Protein 8ZA5 (pdb70)

Organism: Clostridioides difficile (strain R20291) (NCBI:txid645463)

Structure (mmCIF, N/CA/C/O backbone):
data_8ZA5
#
_entry.id   8ZA5
#
_cell.length_a   97.875
_cell.length_b   97.875
_cell.length_c   56.855
_cell.angle_alpha   90.00
_cell.angle_beta   90.00
_cell.angle_gamma   120.00
#
_symmetry.space_group_name_H-M   'P 32 2 1'
#
loop_
_entity.id
_entity.type
_entity.pdbx_description
1 polymer 'MarR-family transcriptional regulator'
2 water water
#
loop_
_atom_site.group_PDB
_atom_site.id
_atom_site.type_symbol
_atom_site.label_atom_id
_atom_site.label_alt_id
_atom_site.label_comp_id
_atom_site.label_asym_id
_atom_site.label_entity_id
_atom_site.label_seq_id
_atom_site.pdbx_PDB_ins_code
_atom_site.Cartn_x
_atom_site.Cartn_y
_atom_site.Cartn_z
_atom_site.occupancy
_atom_site.B_iso_or_equiv
_atom_site.auth_seq_id
_atom_site.auth_comp_id
_atom_site.auth_asym_id
_atom_site.auth_atom_id
_atom_site.pdbx_PDB_model_num
ATOM 1 N N . ASP A 1 29 ? -5.143 35.704 41.418 1.00 76.68 9 ASP A N 1
ATOM 2 C CA . ASP A 1 29 ? -3.712 35.408 41.853 1.00 81.13 9 ASP A CA 1
ATOM 3 C C . ASP A 1 29 ? -2.838 35.224 40.599 1.00 74.19 9 ASP A C 1
ATOM 4 O O . ASP A 1 29 ? -2.497 36.220 39.964 1.00 73.77 9 ASP A O 1
ATOM 9 N N . CYS A 1 30 ? -2.534 33.966 40.226 1.00 68.22 10 CYS A N 1
ATOM 10 C CA . CYS A 1 30 ? -1.985 33.592 38.910 1.00 59.54 10 CYS A CA 1
ATOM 11 C C . CYS A 1 30 ? -2.997 33.679 37.739 1.00 55.05 10 CYS A C 1
ATOM 12 O O . CYS A 1 30 ? -2.609 33.532 36.571 1.00 53.31 10 CYS A O 1
ATOM 15 N N . PHE A 1 31 ? -4.272 33.873 38.054 1.00 46.96 11 PHE A N 1
ATOM 16 C CA . PHE A 1 31 ? -5.257 34.197 37.069 1.00 47.84 11 PHE A CA 1
ATOM 17 C C . PHE A 1 31 ? -5.003 35.588 36.517 1.00 53.95 11 PHE A C 1
ATOM 18 O O . PHE A 1 31 ? -5.122 35.793 35.323 1.00 47.63 11 PHE A O 1
ATOM 26 N N . ARG A 1 32 ? -4.670 36.544 37.382 1.00 54.12 12 ARG A N 1
ATOM 27 C CA . ARG A 1 32 ? -4.391 37.916 36.943 1.00 55.15 12 ARG A CA 1
ATOM 28 C C . ARG A 1 32 ? -3.230 37.961 35.945 1.00 46.55 12 ARG A C 1
ATOM 29 O O . ARG A 1 32 ? -3.238 38.766 35.016 1.00 51.60 12 ARG A O 1
ATOM 37 N N . ILE A 1 33 ? -2.242 37.089 36.161 1.00 47.39 13 ILE A N 1
ATOM 38 C CA . ILE A 1 33 ? -1.051 36.984 35.332 1.00 47.99 13 ILE A CA 1
ATOM 39 C C . ILE A 1 33 ? -1.421 36.494 33.927 1.00 45.01 13 ILE A C 1
ATOM 40 O O . ILE A 1 33 ? -1.068 37.113 32.954 1.00 38.27 13 ILE A O 1
ATOM 45 N N . ALA A 1 34 ? -2.143 35.389 33.852 1.00 42.42 14 ALA A N 1
ATOM 46 C CA . ALA A 1 34 ? -2.715 34.943 32.575 1.00 42.77 14 ALA A CA 1
ATOM 47 C C . ALA A 1 34 ? -3.446 36.058 31.854 1.00 35.84 14 ALA A C 1
ATOM 48 O O . ALA A 1 34 ? -3.199 36.249 30.685 1.00 38.44 14 ALA A O 1
ATOM 50 N N . MET A 1 35 ? -4.280 36.849 32.527 1.00 33.86 15 MET A N 1
ATOM 51 C CA . MET A 1 35 ? -4.999 37.886 31.865 1.00 34.68 15 MET A CA 1
ATOM 52 C C . MET A 1 35 ? -4.122 39.028 31.331 1.00 36.06 15 MET A C 1
ATOM 53 O O . MET A 1 35 ? -4.432 39.633 30.288 1.00 34.43 15 MET A O 1
ATOM 58 N N . LEU A 1 36 ? -3.054 39.344 32.060 1.00 41.30 16 LEU A N 1
ATOM 59 C CA . LEU A 1 36 ? -2.166 40.444 31.701 1.00 35.96 16 LEU A CA 1
ATOM 60 C C . LEU A 1 36 ? -1.308 40.044 30.533 1.00 34.71 16 LEU A C 1
ATOM 61 O O . LEU A 1 36 ? -1.134 40.862 29.627 1.00 33.42 16 LEU A O 1
ATOM 66 N N . LEU A 1 37 ? -0.750 38.819 30.585 1.00 35.88 17 LEU A N 1
ATOM 67 C CA . LEU A 1 37 ? -0.088 38.211 29.426 1.00 39.06 17 LEU A CA 1
ATOM 68 C C . LEU A 1 37 ? -0.959 38.282 28.157 1.00 43.97 17 LEU A C 1
ATOM 69 O O . LEU A 1 37 ? -0.509 38.724 27.079 1.00 44.77 17 LEU A O 1
ATOM 74 N N . LYS A 1 38 ? -2.231 37.922 28.300 1.00 41.93 18 LYS A N 1
ATOM 75 C CA . LYS A 1 38 ? -3.152 37.955 27.166 1.00 37.74 18 LYS A CA 1
ATOM 76 C C . LYS A 1 38 ? -3.290 39.385 26.680 1.00 37.01 18 LYS A C 1
ATOM 77 O O . LYS A 1 38 ? -3.208 39.695 25.488 1.00 37.66 18 LYS A O 1
ATOM 83 N N . G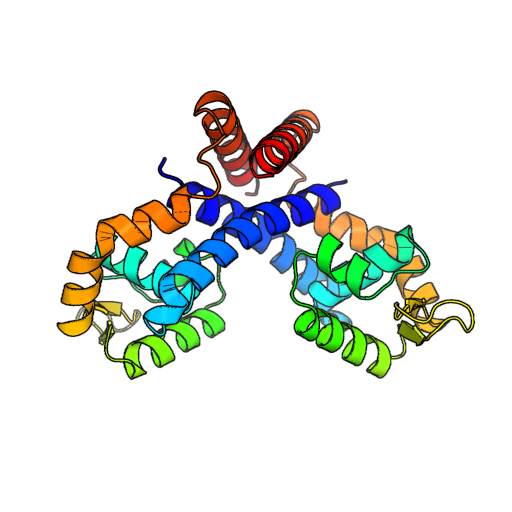LU A 1 39 ? -3.503 40.288 27.606 1.00 41.21 19 GLU A N 1
ATOM 84 C CA . GLU A 1 39 ? -3.745 41.664 27.222 1.00 43.75 19 GLU A CA 1
ATOM 85 C C . GLU A 1 39 ? -2.541 42.242 26.457 1.00 43.59 19 GLU A C 1
ATOM 86 O O . GLU A 1 39 ? -2.686 42.920 25.423 1.00 39.48 19 GLU A O 1
ATOM 92 N N . LEU A 1 40 ? -1.364 42.040 27.015 1.00 40.18 20 LEU A N 1
ATOM 93 C CA . LEU A 1 40 ? -0.173 42.647 26.387 1.00 41.83 20 LEU A CA 1
ATOM 94 C C . LEU A 1 40 ? 0.037 42.009 25.009 1.00 36.98 20 LEU A C 1
ATOM 95 O O . LEU A 1 40 ? 0.301 42.715 24.003 1.00 34.07 20 LEU A O 1
ATOM 100 N N . TYR A 1 41 ? -0.073 40.678 24.951 1.00 38.89 21 TYR A N 1
ATOM 101 C CA . TYR A 1 41 ? 0.066 39.950 23.651 1.00 41.94 21 TYR A CA 1
ATOM 102 C C . TYR A 1 41 ? -0.906 40.446 22.590 1.00 44.10 21 TYR A C 1
ATOM 103 O O . TYR A 1 41 ? -0.497 40.703 21.444 1.00 42.29 21 TYR A O 1
ATOM 112 N N . SER A 1 42 ? -2.176 40.604 22.970 1.00 41.47 22 SER A N 1
ATOM 113 C CA . SER A 1 42 ? -3.241 40.973 22.011 1.00 42.17 22 SER A CA 1
ATOM 114 C C . SER A 1 42 ? -3.061 42.354 21.463 1.00 44.24 22 SER A C 1
ATOM 115 O O . SER A 1 42 ? -3.328 42.623 20.301 1.00 45.18 22 SER A O 1
ATOM 118 N N . LYS A 1 43 ? -2.622 43.251 22.321 1.00 41.93 23 LYS A N 1
ATOM 119 C CA . LYS A 1 43 ? -2.317 44.613 21.900 1.00 48.98 23 LYS A CA 1
ATOM 120 C C . LYS A 1 43 ? -1.246 44.563 20.808 1.00 44.97 23 LYS A C 1
ATOM 121 O O . LYS A 1 43 ? -1.389 45.239 19.813 1.00 43.82 23 LYS A O 1
ATOM 127 N N . THR A 1 44 ? -0.237 43.687 20.955 1.00 43.19 24 THR A N 1
ATOM 128 C CA . THR A 1 44 ? 0.780 43.493 19.922 1.00 42.34 24 THR A CA 1
ATOM 129 C C . THR A 1 44 ? 0.239 42.982 18.604 1.00 40.51 24 THR A C 1
ATOM 130 O O . THR A 1 44 ? 0.455 43.569 17.549 1.00 40.39 24 THR A O 1
ATOM 134 N N . MET A 1 45 ? -0.502 41.883 18.690 1.00 42.22 25 MET A N 1
ATOM 135 C CA . MET A 1 45 ? -1.080 41.253 17.543 1.00 42.59 25 MET A CA 1
ATOM 136 C C . MET A 1 45 ? -2.116 42.104 16.831 1.00 43.43 25 MET A C 1
ATOM 137 O O . MET A 1 45 ? -2.231 42.024 15.590 1.00 42.41 25 MET A O 1
ATOM 142 N N . TYR A 1 46 ? -2.848 42.919 17.587 1.00 44.36 26 TYR A N 1
ATOM 143 C CA . TYR A 1 46 ? -3.787 43.911 16.987 1.00 48.24 26 TYR A CA 1
ATOM 144 C C . TYR A 1 46 ? -3.079 44.978 16.070 1.00 48.32 26 TYR A C 1
ATOM 145 O O . TYR A 1 46 ? -3.526 45.308 14.987 1.00 44.11 26 TYR A O 1
ATOM 154 N N . THR A 1 47 ? -1.967 45.530 16.495 1.00 49.10 27 THR A N 1
ATOM 155 C CA . THR A 1 47 ? -1.296 46.489 15.626 1.00 50.36 27 THR A CA 1
ATOM 156 C C . THR A 1 47 ? -0.706 45.859 14.354 1.00 52.09 27 THR A C 1
ATOM 157 O O . THR A 1 47 ? -0.697 46.481 13.269 1.00 50.84 27 THR A O 1
ATOM 161 N N . VAL A 1 48 ? -0.215 44.630 14.508 1.00 46.25 28 VAL A N 1
ATOM 162 C CA . VAL A 1 48 ? 0.175 43.817 13.380 1.00 44.54 28 VAL A CA 1
ATOM 163 C C . VAL A 1 48 ? -1.011 43.538 12.449 1.00 43.92 28 VAL A C 1
ATOM 164 O O . VAL A 1 48 ? -0.839 43.693 11.255 1.00 46.76 28 VAL A O 1
ATOM 168 N N . GLU A 1 49 ? -2.171 43.069 12.932 1.00 46.01 29 GLU A N 1
ATOM 169 C CA . GLU A 1 49 ? -3.327 42.854 12.030 1.00 49.07 29 GLU A CA 1
ATOM 170 C C . GLU A 1 49 ? -3.640 44.141 11.246 1.00 61.14 29 GLU A C 1
ATOM 171 O O . GLU A 1 49 ? -3.952 44.110 10.056 1.00 58.34 29 GLU A O 1
ATOM 177 N N . GLU A 1 50 ? -3.594 45.267 11.956 1.00 62.81 30 GLU A N 1
ATOM 178 C CA . GLU A 1 50 ? -3.918 46.562 11.410 1.00 65.31 30 GLU A CA 1
ATOM 179 C C . GLU A 1 50 ? -2.952 46.947 10.325 1.00 61.45 30 GLU A C 1
ATOM 180 O O . GLU A 1 50 ? -3.380 47.258 9.236 1.00 56.99 30 GLU A O 1
ATOM 186 N N . ASN A 1 51 ? -1.658 46.895 10.620 1.00 57.88 31 ASN A N 1
ATOM 187 C CA . ASN A 1 51 ? -0.649 47.190 9.605 1.00 61.77 31 ASN A CA 1
ATOM 188 C C . ASN A 1 51 ? -0.632 46.346 8.347 1.00 60.61 31 ASN A C 1
ATOM 189 O O . ASN A 1 51 ? -0.074 46.800 7.365 1.00 64.62 31 ASN A O 1
ATOM 194 N N . PHE A 1 52 ? -1.194 45.141 8.360 1.00 54.29 32 PHE A N 1
ATOM 195 C CA . PHE A 1 52 ? -1.125 44.269 7.182 1.00 50.89 32 PHE A CA 1
ATOM 196 C C . PHE A 1 52 ? -2.416 43.875 6.578 1.00 47.46 32 PHE A C 1
ATOM 197 O O . PHE A 1 52 ? -2.424 43.113 5.616 1.00 47.80 32 PHE A O 1
ATOM 205 N N . LYS A 1 53 ? -3.509 44.387 7.124 1.00 62.86 33 LYS A N 1
ATOM 206 C CA . LYS A 1 53 ? -4.872 44.209 6.580 1.00 69.37 33 LYS A CA 1
ATOM 207 C C . LYS A 1 53 ? -4.883 44.582 5.112 1.00 59.55 33 LYS A C 1
ATOM 208 O O . LYS A 1 53 ? -5.424 43.845 4.279 1.00 64.23 33 LYS A O 1
ATOM 214 N N . GLU A 1 54 ? -4.250 45.714 4.826 1.00 59.51 34 GLU A N 1
ATOM 215 C CA . GLU A 1 54 ? -3.966 46.186 3.470 1.00 71.40 34 GLU A CA 1
ATOM 216 C C . GLU A 1 54 ? -3.366 45.117 2.573 1.00 65.06 34 GLU A C 1
ATOM 217 O O . GLU A 1 54 ? -3.737 45.009 1.410 1.00 61.03 34 GLU A O 1
ATOM 223 N N . ASN A 1 55 ? -2.413 44.362 3.107 1.00 58.87 35 ASN A N 1
ATOM 224 C CA . ASN A 1 55 ? -1.746 43.290 2.340 1.00 53.96 35 ASN A CA 1
ATOM 225 C C . ASN A 1 55 ? -2.509 41.967 2.289 1.00 55.16 35 ASN A C 1
ATOM 226 O O . ASN A 1 55 ? -2.011 41.025 1.708 1.00 58.87 35 ASN A O 1
ATOM 231 N N . GLY A 1 56 ? -3.681 41.871 2.920 1.00 48.58 36 GLY A N 1
ATOM 232 C CA . GLY A 1 56 ? -4.404 40.624 2.963 1.00 45.97 36 GLY A CA 1
ATOM 233 C C . GLY A 1 56 ? -3.723 39.495 3.737 1.00 50.57 36 GLY A C 1
ATOM 234 O O . GLY A 1 56 ? -3.794 38.330 3.299 1.00 51.82 36 GLY A O 1
ATOM 235 N N . LEU A 1 57 ? -3.091 39.827 4.874 1.00 44.30 37 LEU A N 1
ATOM 236 C CA . LEU A 1 57 ? -2.428 38.849 5.706 1.00 43.74 37 LEU A CA 1
ATOM 237 C C . LEU A 1 57 ? -2.793 38.993 7.182 1.00 42.20 37 LEU A C 1
ATOM 238 O O . LEU A 1 57 ? -2.790 40.097 7.722 1.00 41.44 37 LEU A O 1
ATOM 243 N N . THR A 1 58 ? -3.036 37.867 7.841 1.00 38.61 38 THR A N 1
ATOM 244 C CA . THR A 1 58 ? -3.409 37.858 9.279 1.00 36.17 38 THR A CA 1
ATOM 245 C C . THR A 1 58 ? -2.193 38.008 10.139 1.00 35.68 38 THR A C 1
ATOM 246 O O . THR A 1 58 ? -1.060 37.859 9.649 1.00 39.09 38 THR A O 1
ATOM 250 N N . HIS A 1 59 ? -2.364 38.284 11.43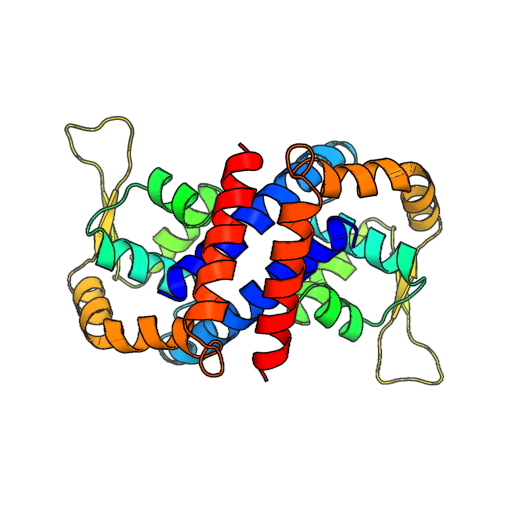0 1.00 34.21 39 HIS A N 1
ATOM 251 C CA . HIS A 1 59 ? -1.157 38.424 12.259 1.00 38.22 39 HIS A CA 1
ATOM 252 C C . HIS A 1 59 ? -0.438 37.077 12.408 1.00 36.06 39 HIS A C 1
ATOM 253 O O . HIS A 1 59 ? 0.762 37.047 12.556 1.00 34.11 39 HIS A O 1
ATOM 260 N N . GLN A 1 60 ? -1.183 35.973 12.353 1.00 34.02 40 GLN A N 1
ATOM 261 C CA . GLN A 1 60 ? -0.584 34.658 12.464 1.00 35.74 40 GLN A CA 1
ATOM 262 C C . GLN A 1 60 ? 0.310 34.334 11.255 1.00 31.46 40 GLN A C 1
ATOM 263 O O . GLN A 1 60 ? 1.333 33.636 11.329 1.00 32.77 40 GLN A O 1
ATOM 269 N N . GLN A 1 61 ? -0.151 34.795 10.132 1.00 30.55 41 GLN A N 1
ATOM 270 C CA . GLN A 1 61 ? 0.545 34.626 8.879 1.00 36.05 41 GLN A CA 1
ATOM 271 C C . GLN A 1 61 ? 1.809 35.485 8.848 1.00 36.71 41 GLN A C 1
ATOM 272 O O . GLN A 1 61 ? 2.867 35.002 8.396 1.00 30.84 41 GLN A O 1
ATOM 278 N N . ILE A 1 62 ? 1.708 36.720 9.334 1.00 34.88 42 ILE A N 1
ATOM 279 C CA . ILE A 1 62 ? 2.903 37.558 9.541 1.00 34.83 42 ILE A CA 1
ATOM 280 C C . ILE A 1 62 ? 3.907 36.910 10.476 1.00 39.11 42 ILE A C 1
ATOM 281 O O . ILE A 1 62 ? 5.165 36.949 10.219 1.00 43.67 42 ILE A O 1
ATOM 286 N N . ILE A 1 63 ? 3.409 36.272 11.526 1.00 37.73 43 ILE A N 1
ATOM 287 C CA . ILE A 1 63 ? 4.305 35.528 12.400 1.00 38.94 43 ILE A CA 1
ATOM 288 C C . ILE A 1 63 ? 5.117 34.407 11.669 1.00 35.46 43 ILE A C 1
ATOM 289 O O . ILE A 1 63 ? 6.347 34.264 11.881 1.00 34.58 43 ILE A O 1
ATOM 294 N N . VAL A 1 64 ? 4.418 33.579 10.913 1.00 28.91 44 VAL A N 1
ATOM 295 C CA . VAL A 1 64 ? 5.023 32.513 10.164 1.00 32.89 44 VAL A CA 1
ATOM 296 C C . VAL A 1 64 ? 6.036 33.077 9.185 1.00 30.78 44 VAL A C 1
ATOM 297 O O . VAL A 1 64 ? 7.103 32.545 9.069 1.00 34.66 44 VAL A O 1
ATOM 301 N N . ILE A 1 65 ? 5.653 34.100 8.422 1.00 30.94 45 ILE A N 1
ATOM 302 C CA . ILE A 1 65 ? 6.555 34.739 7.435 1.00 35.36 45 ILE A CA 1
ATOM 303 C C . ILE A 1 65 ? 7.880 35.218 8.092 1.00 37.39 45 ILE A C 1
ATOM 304 O O . ILE A 1 65 ? 8.975 34.923 7.614 1.00 38.52 45 ILE A O 1
ATOM 309 N N . LYS A 1 66 ? 7.761 35.806 9.256 1.00 40.75 46 LYS A N 1
ATOM 310 C CA . LYS A 1 66 ? 8.895 36.248 10.067 1.00 45.36 46 LYS A CA 1
ATOM 311 C C . LYS A 1 66 ? 9.753 35.082 10.468 1.00 43.04 46 LYS A C 1
ATOM 312 O O . LYS A 1 66 ? 10.962 35.107 10.319 1.00 43.11 46 LYS A O 1
ATOM 318 N N . LEU A 1 67 ? 9.119 34.047 10.983 1.00 40.52 47 LEU A N 1
ATOM 319 C CA . LEU A 1 67 ? 9.836 32.863 11.381 1.00 34.76 47 LEU A CA 1
ATOM 320 C C . LEU A 1 67 ? 10.488 32.107 10.184 1.00 41.35 47 LEU A C 1
ATOM 321 O O . LEU A 1 67 ? 11.624 31.611 10.284 1.00 36.78 47 LEU A O 1
ATOM 326 N N . VAL A 1 68 ? 9.777 31.985 9.072 1.00 38.21 48 VAL A N 1
ATOM 327 C CA . VAL A 1 68 ? 10.386 31.394 7.864 1.00 39.23 48 VAL A CA 1
ATOM 328 C C . VAL A 1 68 ? 11.519 32.289 7.348 1.00 41.68 48 VAL A C 1
ATOM 329 O O . VAL A 1 68 ? 12.531 31.784 6.963 1.00 35.83 48 VAL A O 1
ATOM 333 N N . ALA A 1 69 ? 11.333 33.606 7.307 1.00 44.59 49 ALA A N 1
ATOM 334 C CA . ALA A 1 69 ? 12.396 34.500 6.885 1.00 41.02 49 ALA A CA 1
ATOM 335 C C . ALA A 1 69 ? 13.660 34.332 7.729 1.00 44.08 49 ALA A C 1
ATOM 336 O O . ALA A 1 69 ? 14.728 34.263 7.192 1.00 50.42 49 ALA A O 1
ATOM 338 N N . HIS A 1 70 ? 13.517 34.272 9.043 1.00 45.21 50 HIS A N 1
ATOM 339 C CA . HIS A 1 70 ? 14.619 34.145 9.948 1.00 42.68 50 HIS A CA 1
ATOM 340 C C . HIS A 1 70 ? 15.281 32.795 9.862 1.00 50.01 50 HIS A C 1
ATOM 341 O O . HIS A 1 70 ? 16.491 32.699 10.105 1.00 45.03 50 HIS A O 1
ATOM 348 N N . ASN A 1 71 ? 14.518 31.734 9.578 1.00 40.03 51 ASN A N 1
ATOM 349 C CA . ASN A 1 71 ? 15.107 30.375 9.609 1.00 42.71 51 ASN A CA 1
ATOM 350 C C . ASN A 1 71 ? 15.329 29.700 8.288 1.00 39.13 51 ASN A C 1
ATOM 351 O O . ASN A 1 71 ? 15.877 28.613 8.271 1.00 41.24 51 ASN A O 1
ATOM 356 N N . GLN A 1 72 ? 14.829 30.282 7.205 1.00 37.65 52 GLN A N 1
ATOM 357 C CA . GLN A 1 72 ? 14.832 29.675 5.881 1.00 39.75 52 GLN A CA 1
ATOM 358 C C . GLN A 1 72 ? 13.783 28.602 5.632 1.00 34.63 52 GLN A C 1
ATOM 359 O O . GLN A 1 72 ? 13.021 28.661 4.605 1.00 32.68 52 GLN A O 1
ATOM 365 N N . GLU A 1 73 ? 13.840 27.583 6.472 1.00 33.74 53 GLU A N 1
ATOM 366 C CA . GLU A 1 73 ? 12.844 26.510 6.505 1.00 39.53 53 GLU A CA 1
ATOM 367 C C . GLU A 1 73 ? 12.643 26.047 7.950 1.00 36.71 53 GLU A C 1
ATOM 368 O O . GLU A 1 73 ? 13.534 26.224 8.797 1.00 44.33 53 GLU A O 1
ATOM 374 N N . LEU A 1 74 ? 11.484 25.436 8.206 1.00 42.31 54 LEU A N 1
ATOM 375 C CA . LEU A 1 74 ? 11.114 24.941 9.549 1.00 40.17 54 LEU A CA 1
ATOM 376 C C . LEU A 1 74 ? 10.220 23.781 9.400 1.00 38.05 54 LEU A C 1
ATOM 377 O O . LEU A 1 74 ? 9.449 23.739 8.458 1.00 38.54 54 LEU A O 1
ATOM 382 N N . THR A 1 75 ? 10.264 22.867 10.355 1.00 35.08 55 THR A N 1
ATOM 383 C CA . THR A 1 75 ? 9.240 21.791 10.371 1.00 40.89 55 THR A CA 1
ATOM 384 C C . THR A 1 75 ? 7.958 22.353 10.990 1.00 39.27 55 THR A C 1
ATOM 385 O O . THR A 1 75 ? 7.961 23.412 11.636 1.00 40.65 55 THR A O 1
ATOM 389 N N . ILE A 1 76 ? 6.872 21.642 10.773 1.00 43.12 56 ILE A N 1
ATOM 390 C CA . ILE A 1 76 ? 5.583 22.000 11.350 1.00 43.21 56 ILE A CA 1
ATOM 391 C C . ILE A 1 76 ? 5.764 21.945 12.878 1.00 41.62 56 ILE A C 1
ATOM 392 O O . ILE A 1 76 ? 5.313 22.826 13.598 1.00 43.64 56 ILE A O 1
ATOM 397 N N . SER A 1 77 ? 6.495 20.938 13.330 1.00 42.93 57 SER A N 1
ATOM 398 C CA . SER A 1 77 ? 6.785 20.715 14.712 1.00 47.75 57 SER A CA 1
ATOM 399 C C . SER A 1 77 ? 7.515 21.853 15.371 1.00 46.25 57 SER A C 1
ATOM 400 O O . SER A 1 77 ? 7.160 22.250 16.464 1.00 48.36 57 SER A O 1
ATOM 403 N N . GLN A 1 78 ? 8.491 22.422 14.677 1.00 44.23 58 GLN A N 1
ATOM 404 C CA . GLN A 1 78 ? 9.176 23.657 15.107 1.00 42.91 58 GLN A CA 1
ATOM 405 C C . GLN A 1 78 ? 8.321 24.915 15.113 1.00 40.19 58 GLN A C 1
ATOM 406 O O . GLN A 1 78 ? 8.525 25.781 15.943 1.00 38.36 58 GLN A O 1
ATOM 412 N N . LEU A 1 79 ? 7.475 25.076 14.097 1.00 40.05 59 LEU A N 1
ATOM 413 C CA . LEU A 1 79 ? 6.503 26.143 14.083 1.00 41.56 59 LEU A CA 1
ATOM 414 C C . LEU A 1 79 ? 5.589 26.063 15.286 1.00 39.89 59 LEU A C 1
ATOM 415 O O . LEU A 1 79 ? 5.307 27.083 15.872 1.00 42.76 59 LEU A O 1
ATOM 420 N N . CYS A 1 80 ? 5.122 24.842 15.632 1.00 42.31 60 CYS A N 1
ATOM 421 C CA . CYS A 1 80 ? 4.329 24.625 16.849 1.00 43.63 60 CYS A CA 1
ATOM 422 C C . CYS A 1 80 ? 5.031 25.158 18.079 1.00 48.96 60 CYS A C 1
ATOM 423 O O . CYS A 1 80 ? 4.401 25.873 18.881 1.00 48.87 60 CYS A O 1
ATOM 426 N N . ASP A 1 81 ? 6.334 24.869 18.212 1.00 47.84 61 ASP A N 1
ATOM 427 C CA . ASP A 1 81 ? 7.076 25.338 19.400 1.00 48.59 61 ASP A CA 1
ATOM 428 C C . ASP A 1 81 ? 7.400 26.786 19.339 1.00 41.95 61 ASP A C 1
ATOM 429 O O . ASP A 1 81 ? 7.380 27.434 20.356 1.00 47.10 61 ASP A O 1
ATOM 434 N N . GLU A 1 82 ? 7.704 27.331 18.173 1.00 42.53 62 GLU A N 1
ATOM 435 C CA . GLU A 1 82 ? 7.933 28.783 18.097 1.00 43.65 62 GLU A CA 1
ATOM 436 C C . GLU A 1 82 ? 6.650 29.605 18.399 1.00 41.27 62 GLU A C 1
ATOM 437 O O . GLU A 1 82 ? 6.715 30.727 18.956 1.00 40.16 62 GLU A O 1
ATOM 443 N N . MET A 1 83 ? 5.501 29.101 17.962 1.00 40.09 63 MET A N 1
ATOM 444 C CA . MET A 1 83 ? 4.247 29.901 18.029 1.00 42.47 63 MET A CA 1
ATOM 445 C C . MET A 1 83 ? 3.395 29.510 19.246 1.00 40.10 63 MET A C 1
ATOM 446 O O . MET A 1 83 ? 2.371 30.158 19.534 1.00 47.70 63 MET A O 1
ATOM 451 N N . SER A 1 84 ? 3.791 28.429 19.905 1.00 40.27 64 SER A N 1
ATOM 452 C CA . SER A 1 84 ? 3.054 27.839 21.015 1.00 45.69 64 SER A CA 1
ATOM 453 C C . SER A 1 84 ? 1.639 27.544 20.629 1.00 42.81 64 SER A C 1
ATOM 454 O O . SER A 1 84 ? 0.707 27.992 21.300 1.00 48.89 64 SER A O 1
ATOM 457 N N . LEU A 1 85 ? 1.480 26.843 19.521 1.00 41.24 65 LEU A N 1
ATOM 458 C CA . LEU A 1 85 ? 0.189 26.369 19.060 1.00 43.81 65 LEU A CA 1
ATOM 459 C C . LEU A 1 85 ? 0.205 24.870 18.919 1.00 45.56 65 LEU A C 1
ATOM 460 O O . LEU A 1 85 ? 1.281 24.268 18.753 1.00 51.18 65 LEU A O 1
ATOM 465 N N . ALA A 1 86 ? -0.997 24.288 18.942 1.00 46.22 66 ALA A N 1
ATOM 466 C CA . ALA A 1 86 ? -1.223 22.878 18.684 1.00 51.85 66 ALA A CA 1
ATOM 467 C C . ALA A 1 86 ? -0.989 22.575 17.208 1.00 47.94 66 ALA A C 1
ATOM 468 O O . ALA A 1 86 ? -1.187 23.433 16.362 1.00 50.15 66 ALA A O 1
ATOM 470 N N . LYS A 1 87 ? -0.613 21.342 16.904 1.00 50.64 67 LYS A N 1
ATOM 471 C CA . LYS A 1 87 ? -0.319 20.947 15.530 1.00 53.92 67 LYS A CA 1
ATOM 472 C C . LYS A 1 87 ? -1.497 21.189 14.626 1.00 51.87 67 LYS A C 1
ATOM 473 O O . LYS A 1 87 ? -1.299 21.585 13.503 1.00 50.21 67 LYS A O 1
ATOM 479 N N . GLY A 1 88 ? -2.715 20.941 15.115 1.00 48.26 68 GLY A N 1
ATOM 480 C CA . GLY A 1 88 ? -3.931 21.178 14.335 1.00 46.41 68 GLY A CA 1
ATOM 481 C C . GLY A 1 88 ? -4.087 22.620 13.894 1.00 43.30 68 GLY A C 1
ATOM 482 O O . GLY A 1 88 ? -4.404 22.912 12.741 1.00 44.13 68 GLY A O 1
ATOM 483 N N . THR A 1 89 ? -3.844 23.540 14.805 1.00 42.17 69 THR A N 1
ATOM 484 C CA . THR A 1 89 ? -3.940 24.947 14.452 1.00 42.52 69 THR A CA 1
ATOM 485 C C . THR A 1 89 ? -2.878 25.292 13.403 1.00 44.26 69 THR A C 1
ATOM 486 O O . THR A 1 89 ? -3.153 25.998 12.434 1.00 37.63 69 THR A O 1
ATOM 490 N N . VAL A 1 90 ? -1.658 24.760 13.593 1.00 46.55 70 VAL A N 1
ATOM 491 C CA . VAL A 1 90 ? -0.549 25.147 12.735 1.00 43.22 70 VAL A CA 1
ATOM 492 C C . VAL A 1 90 ? -0.778 24.648 11.346 1.00 38.90 70 VAL A C 1
ATOM 493 O O . VAL A 1 90 ? -0.567 25.402 10.377 1.00 35.22 70 VAL A O 1
ATOM 497 N N . SER A 1 91 ? -1.288 23.419 11.235 1.00 40.85 71 SER A N 1
ATOM 498 C CA . SER A 1 91 ? -1.548 22.835 9.945 1.00 39.52 71 SER A CA 1
ATOM 499 C C . SER A 1 91 ? -2.556 23.640 9.181 1.00 40.52 71 SER A C 1
ATOM 500 O O . SER A 1 91 ? -2.378 23.849 7.998 1.00 40.12 71 SER A O 1
ATOM 503 N N . GLY A 1 92 ? -3.561 24.185 9.851 1.00 40.08 72 GLY A N 1
ATOM 504 C CA . GLY A 1 92 ? -4.483 25.083 9.168 1.00 38.62 72 GLY A CA 1
ATOM 505 C C . GLY A 1 92 ? -3.876 26.409 8.723 1.00 37.01 72 GLY A C 1
ATOM 506 O O . GLY A 1 92 ? -4.138 26.858 7.625 1.00 34.49 72 GLY A O 1
ATOM 507 N N . ILE A 1 93 ? -3.129 27.065 9.616 1.00 36.56 73 ILE A N 1
ATOM 508 C CA . ILE A 1 93 ? -2.407 28.318 9.275 1.00 37.23 73 ILE A CA 1
ATOM 509 C C . ILE A 1 93 ? -1.537 28.103 8.021 1.00 33.97 73 ILE A C 1
ATOM 510 O O . ILE A 1 93 ? -1.530 28.919 7.121 1.00 32.00 73 ILE A O 1
ATOM 515 N N . ILE A 1 94 ? -0.844 26.965 7.954 1.00 37.21 74 ILE A N 1
ATOM 516 C CA . ILE A 1 94 ? 0.076 26.700 6.843 1.00 38.39 74 ILE A CA 1
ATOM 517 C C . ILE A 1 94 ? -0.671 26.457 5.553 1.00 39.46 74 ILE A C 1
ATOM 518 O O . ILE A 1 94 ? -0.259 26.994 4.474 1.00 37.68 74 ILE A O 1
ATOM 523 N N . SER A 1 95 ? -1.759 25.668 5.622 1.00 35.85 75 SER A N 1
ATOM 524 C CA . SER A 1 95 ? -2.555 25.435 4.397 1.00 40.45 75 SER A CA 1
ATOM 525 C C . SER A 1 95 ? -3.131 26.691 3.804 1.00 39.69 75 SER A C 1
ATOM 526 O O . SER A 1 95 ? -3.111 26.865 2.616 1.00 43.20 75 SER A O 1
ATOM 529 N N . ARG A 1 96 ? -3.649 27.572 4.641 1.00 38.73 76 ARG A N 1
ATOM 530 C CA . ARG A 1 96 ? -4.166 28.839 4.137 1.00 41.24 76 ARG A CA 1
ATOM 531 C C . ARG A 1 96 ? -3.014 29.716 3.624 1.00 36.99 76 ARG A C 1
ATOM 532 O O . ARG A 1 96 ? -3.173 30.387 2.640 1.00 42.78 76 ARG A O 1
ATOM 540 N N . LEU A 1 97 ? -1.838 29.700 4.273 1.00 42.58 77 LEU A N 1
ATOM 541 C CA . LEU A 1 97 ? -0.705 30.493 3.758 1.00 41.49 77 LEU A CA 1
ATOM 542 C C . LEU A 1 97 ? -0.187 29.924 2.399 1.00 42.25 77 LEU A C 1
ATOM 543 O O . LEU A 1 97 ? 0.136 30.679 1.514 1.00 38.01 77 LEU A O 1
ATOM 548 N N . GLU A 1 98 ? -0.135 28.597 2.280 1.00 44.88 78 GLU A N 1
ATOM 549 C CA . GLU A 1 98 ? 0.178 27.891 1.019 1.00 47.51 78 GLU A CA 1
ATOM 550 C C . GLU A 1 98 ? -0.833 28.236 -0.030 1.00 53.52 78 GLU A C 1
ATOM 551 O O . GLU A 1 98 ? -0.461 28.530 -1.137 1.00 48.32 78 GLU A O 1
ATOM 557 N N . GLN A 1 99 ? -2.110 28.308 0.318 1.00 51.66 79 GLN A N 1
ATOM 558 C CA . GLN A 1 99 ? -3.133 28.671 -0.692 1.00 54.33 79 GLN A CA 1
ATOM 559 C C . GLN A 1 99 ? -2.980 30.091 -1.298 1.00 56.72 79 GLN A C 1
ATOM 560 O O . GLN A 1 99 ? -3.292 30.324 -2.444 1.00 51.00 79 GLN A O 1
ATOM 566 N N . ILE A 1 100 ? -2.487 31.008 -0.495 1.00 44.96 80 ILE A N 1
ATOM 567 C CA . ILE A 1 100 ? -2.147 32.334 -0.908 1.00 47.09 80 ILE A CA 1
ATOM 568 C C . ILE A 1 100 ? -0.825 32.351 -1.666 1.00 45.82 80 ILE A C 1
ATOM 569 O O . ILE A 1 100 ? -0.501 33.358 -2.294 1.00 43.31 80 ILE A O 1
ATOM 574 N N . GLY A 1 101 ? -0.058 31.258 -1.599 1.00 47.50 81 GLY A N 1
ATOM 575 C CA . GLY A 1 101 ? 1.131 31.062 -2.454 1.00 46.31 81 GLY A CA 1
ATOM 576 C C . GLY A 1 101 ? 2.399 31.664 -1.872 1.00 42.33 81 GLY A C 1
ATOM 577 O O . GLY A 1 101 ? 3.322 31.928 -2.605 1.00 53.42 81 GLY A O 1
ATOM 578 N N . TYR A 1 102 ? 2.468 31.874 -0.554 1.00 40.35 82 TYR A N 1
ATOM 579 C CA . TYR A 1 102 ? 3.645 32.504 0.044 1.00 41.77 82 TYR A CA 1
ATOM 580 C C . TYR A 1 102 ? 4.623 31.484 0.570 1.00 43.95 82 TYR A C 1
ATOM 581 O O . TYR A 1 102 ? 5.822 31.833 0.732 1.00 40.61 82 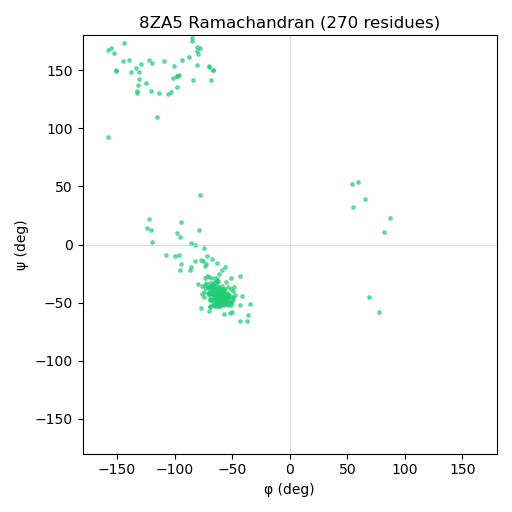TYR A O 1
ATOM 590 N N . ILE A 1 103 ? 4.140 30.282 0.837 1.00 40.36 83 ILE A N 1
ATOM 591 C CA . ILE A 1 103 ? 4.977 29.233 1.368 1.00 43.28 83 ILE A CA 1
ATOM 592 C C . ILE A 1 103 ? 4.663 27.893 0.748 1.00 39.67 83 ILE A C 1
ATOM 593 O O . ILE A 1 103 ? 3.603 27.687 0.224 1.00 37.68 83 ILE A O 1
ATOM 598 N N . GLU A 1 104 ? 5.604 26.981 0.827 1.00 37.30 84 GLU A N 1
ATOM 599 C CA . GLU A 1 104 ? 5.378 25.659 0.310 1.00 42.97 84 GLU A CA 1
ATOM 600 C C . GLU A 1 104 ? 5.751 24.604 1.285 1.00 34.14 84 GLU A C 1
ATOM 601 O O . GLU A 1 104 ? 6.657 24.763 2.068 1.00 30.69 84 GLU A O 1
ATOM 607 N N . LYS A 1 105 ? 5.041 23.504 1.213 1.00 37.39 85 LYS A N 1
ATOM 608 C CA . LYS A 1 105 ? 5.332 22.388 2.082 1.00 43.68 85 LYS A CA 1
ATOM 609 C C . LYS A 1 105 ? 6.104 21.314 1.358 1.00 38.39 85 LYS A C 1
ATOM 610 O O . LYS A 1 105 ? 5.857 21.054 0.198 1.00 41.87 85 LYS A O 1
ATOM 616 N N . PHE A 1 106 ? 7.021 20.684 2.060 1.00 36.58 86 PHE A N 1
ATOM 617 C CA . PHE A 1 106 ? 7.825 19.656 1.463 1.00 45.03 86 PHE A CA 1
ATOM 618 C C . PHE A 1 106 ? 8.366 18.657 2.484 1.00 41.60 86 PHE A C 1
ATOM 619 O O . PHE A 1 106 ? 8.295 18.846 3.701 1.00 44.32 86 PHE A O 1
ATOM 627 N N . LYS A 1 107 ? 8.917 17.583 1.960 1.00 44.07 87 LYS A N 1
ATOM 628 C CA . LYS A 1 107 ? 9.506 16.510 2.761 1.00 45.81 87 LYS A CA 1
ATOM 629 C C . LYS A 1 107 ? 10.873 16.146 2.186 1.00 39.50 87 LYS A C 1
ATOM 630 O O . LYS A 1 107 ? 11.036 15.982 0.983 1.00 36.57 87 LYS A O 1
ATOM 636 N N . LYS A 1 108 ? 11.842 16.056 3.062 1.00 39.19 88 LYS A N 1
ATOM 637 C CA . LYS A 1 108 ? 13.156 15.684 2.643 1.00 41.51 88 LYS A CA 1
ATOM 638 C C . LYS A 1 108 ? 13.219 14.178 2.580 1.00 54.96 88 LYS A C 1
ATOM 639 O O . LYS A 1 108 ? 12.658 13.501 3.423 1.00 55.55 88 LYS A O 1
ATOM 645 N N . SER A 1 109 ? 13.902 13.649 1.582 1.00 55.17 89 SER A N 1
ATOM 646 C CA . SER A 1 109 ? 13.983 12.212 1.396 1.00 59.09 89 SER A CA 1
ATOM 647 C C . SER A 1 109 ? 14.675 11.533 2.540 1.00 57.86 89 SER A C 1
ATOM 648 O O . SER A 1 109 ? 14.369 10.402 2.869 1.00 69.54 89 SER A O 1
ATOM 651 N N . ASN A 1 110 ? 15.595 12.224 3.162 1.00 56.07 90 ASN A N 1
ATOM 652 C CA . ASN A 1 110 ? 16.257 11.680 4.307 1.00 60.47 90 ASN A CA 1
ATOM 653 C C . ASN A 1 110 ? 15.429 11.767 5.600 1.00 78.86 90 ASN A C 1
ATOM 654 O O . ASN A 1 110 ? 15.973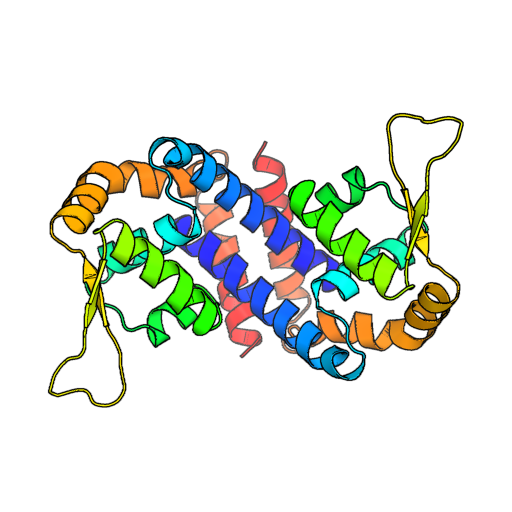 11.548 6.678 1.00 90.47 90 ASN A O 1
ATOM 659 N N . ASP A 1 111 ? 14.136 12.081 5.513 1.00 77.23 91 ASP A N 1
ATOM 660 C CA . ASP A 1 111 ? 13.288 12.237 6.693 1.00 72.11 91 ASP A CA 1
ATOM 661 C C . ASP A 1 111 ? 11.817 12.052 6.350 1.00 81.43 91 ASP A C 1
ATOM 662 O O . ASP A 1 111 ? 11.150 13.010 5.991 1.00 80.72 91 ASP A O 1
ATOM 667 N N . LYS A 1 112 ? 11.292 10.835 6.469 1.00 90.44 92 LYS A N 1
ATOM 668 C CA . LYS A 1 112 ? 9.842 10.635 6.221 1.00 97.77 92 LYS A CA 1
ATOM 669 C C . LYS A 1 112 ? 8.976 11.147 7.385 1.00 88.71 92 LYS A C 1
ATOM 670 O O . LYS A 1 112 ? 7.772 11.350 7.222 1.00 92.15 92 LYS A O 1
ATOM 676 N N . ARG A 1 113 ? 9.606 11.404 8.532 1.00 82.05 93 ARG A N 1
ATOM 677 C CA . ARG A 1 113 ? 8.903 11.834 9.738 1.00 85.20 93 ARG A CA 1
ATOM 678 C C . ARG A 1 113 ? 8.331 13.277 9.615 1.00 82.82 93 ARG A C 1
ATOM 679 O O . ARG A 1 113 ? 7.134 13.494 9.809 1.00 78.64 93 ARG A O 1
ATOM 687 N N . ASN A 1 114 ? 9.172 14.250 9.259 1.00 75.97 94 ASN A N 1
ATOM 688 C CA . ASN A 1 114 ? 8.771 15.668 9.299 1.00 64.81 94 ASN A CA 1
ATOM 689 C C . ASN A 1 114 ? 8.286 16.235 7.998 1.00 57.51 94 ASN A C 1
ATOM 690 O O . ASN A 1 114 ? 8.762 15.849 6.943 1.00 60.93 94 ASN A O 1
ATOM 695 N N . THR A 1 115 ? 7.320 17.146 8.085 1.00 51.88 95 THR A N 1
ATOM 696 C CA . THR A 1 115 ? 7.017 18.054 7.008 1.00 49.99 95 THR A CA 1
ATOM 697 C C . THR A 1 115 ? 7.707 19.400 7.286 1.00 46.63 95 THR A C 1
ATOM 698 O O . THR A 1 115 ? 7.783 19.826 8.438 1.00 42.30 95 THR A O 1
ATOM 702 N N . TYR A 1 116 ? 8.156 20.054 6.194 1.00 40.48 96 TYR A N 1
ATOM 703 C CA . TYR A 1 116 ? 8.895 21.303 6.219 1.00 36.93 96 TYR A CA 1
ATOM 704 C C . TYR A 1 116 ? 8.125 22.375 5.465 1.00 36.81 96 TYR A C 1
ATOM 705 O O . TYR A 1 116 ? 7.405 22.087 4.520 1.00 33.46 96 TYR A O 1
ATOM 714 N N . VAL A 1 117 ? 8.416 23.616 5.820 1.00 33.72 97 VAL A N 1
ATOM 715 C CA . VAL A 1 117 ? 7.885 24.763 5.118 1.00 39.10 97 VAL A CA 1
ATOM 716 C C . VAL A 1 117 ? 9.011 25.660 4.666 1.00 35.11 97 VAL A C 1
ATOM 717 O O . VAL A 1 117 ? 9.861 25.947 5.468 1.00 32.07 97 VAL A O 1
ATOM 721 N N . LYS A 1 118 ? 8.939 26.211 3.461 1.00 33.98 98 LYS A N 1
ATOM 722 C CA . LYS A 1 118 ? 9.816 27.320 3.092 1.00 34.74 98 LYS A CA 1
ATOM 723 C C . LYS A 1 118 ? 9.076 28.276 2.200 1.00 33.68 98 LYS A C 1
ATOM 724 O O . LYS A 1 118 ? 7.993 27.971 1.754 1.00 36.61 98 LYS A O 1
ATOM 730 N N . PHE A 1 119 ? 9.691 29.413 1.889 1.00 33.45 99 PHE A N 1
ATOM 731 C CA . PHE A 1 119 ? 9.101 30.349 0.968 1.00 35.49 99 PHE A CA 1
ATOM 732 C C . PHE A 1 119 ? 8.970 29.904 -0.490 1.00 40.52 99 PHE A C 1
ATOM 733 O O . PHE A 1 119 ? 9.800 29.188 -1.024 1.00 47.87 99 PHE A O 1
ATOM 741 N N . THR A 1 120 ? 7.932 30.432 -1.147 1.00 43.85 100 THR A N 1
ATOM 742 C CA . THR A 1 120 ? 7.892 30.531 -2.564 1.00 44.34 100 THR A CA 1
ATOM 743 C C . THR A 1 120 ? 8.604 31.815 -2.965 1.00 45.27 100 THR A C 1
ATOM 744 O O . THR A 1 120 ? 8.987 32.621 -2.127 1.00 44.32 100 THR A O 1
ATOM 748 N N . THR A 1 121 ? 8.739 32.012 -4.260 1.00 42.77 101 THR A N 1
ATOM 749 C CA . THR A 1 121 ? 9.227 33.263 -4.801 1.00 46.76 101 THR A CA 1
ATOM 750 C C . THR A 1 121 ? 8.403 34.469 -4.399 1.00 41.99 101 THR A C 1
ATOM 751 O O . THR A 1 121 ? 8.970 35.445 -3.969 1.00 50.09 101 THR A O 1
ATOM 755 N N . THR A 1 122 ? 7.081 34.391 -4.470 1.00 46.91 102 THR A N 1
ATOM 756 C CA . THR A 1 122 ? 6.265 35.420 -3.863 1.00 49.23 102 THR A CA 1
ATOM 757 C C . THR A 1 122 ? 6.557 35.651 -2.395 1.00 47.42 102 THR A C 1
ATOM 758 O O . THR A 1 122 ? 6.566 36.799 -1.970 1.00 45.65 102 THR A O 1
ATOM 762 N N . GLY A 1 123 ? 6.770 34.583 -1.610 1.00 40.70 103 GLY A N 1
ATOM 763 C CA . GLY A 1 123 ? 7.028 34.791 -0.189 1.00 39.90 103 GLY A CA 1
ATOM 764 C C . GLY A 1 123 ? 8.329 35.495 0.114 1.00 43.31 103 GLY A C 1
ATOM 765 O O . GLY A 1 123 ? 8.412 36.363 1.027 1.00 43.47 103 GLY A O 1
ATOM 766 N N . PHE A 1 124 ? 9.369 35.078 -0.617 1.00 48.06 104 PHE A N 1
ATOM 767 C CA . PHE A 1 124 ? 10.691 35.708 -0.532 1.00 50.50 104 PHE A CA 1
ATOM 768 C C . PHE A 1 124 ? 10.565 37.193 -0.824 1.00 43.82 104 PHE A C 1
ATOM 769 O O . PHE A 1 124 ? 11.137 37.999 -0.095 1.00 44.47 104 PHE A O 1
ATOM 777 N N . GLU A 1 125 ? 9.859 37.526 -1.903 1.00 45.9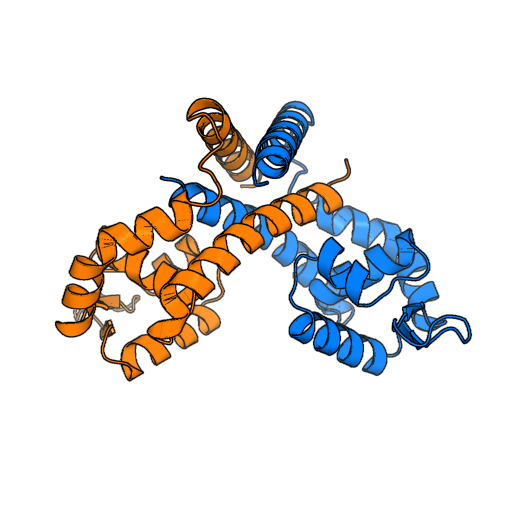9 105 GLU A N 1
ATOM 778 C CA . GLU A 1 125 ? 9.664 38.913 -2.306 1.00 60.20 105 GLU A CA 1
ATOM 779 C C . GLU A 1 125 ? 8.958 39.676 -1.192 1.00 54.66 105 GLU A C 1
ATOM 780 O O . GLU A 1 125 ? 9.378 40.766 -0.830 1.00 52.70 105 GLU A O 1
ATOM 786 N N . PHE A 1 126 ? 7.910 39.080 -0.626 1.00 51.90 106 PHE A N 1
ATOM 787 C CA . PHE A 1 126 ? 7.212 39.723 0.501 1.00 49.89 106 PHE A CA 1
ATOM 788 C C . PHE A 1 126 ? 8.164 39.998 1.655 1.00 43.81 106 PHE A C 1
ATOM 789 O O . PHE A 1 126 ? 8.258 41.112 2.170 1.00 43.42 106 PHE A O 1
ATOM 797 N N . ALA A 1 127 ? 8.911 38.989 2.048 1.00 43.35 107 ALA A N 1
ATOM 798 C CA . ALA A 1 127 ? 9.662 39.099 3.292 1.00 45.76 107 ALA A CA 1
ATOM 799 C C . ALA A 1 127 ? 10.834 40.098 3.204 1.00 52.96 107 ALA A C 1
ATOM 800 O O . ALA A 1 127 ? 11.278 40.686 4.205 1.00 50.63 107 ALA A O 1
ATOM 802 N N . THR A 1 128 ? 11.342 40.242 1.987 1.00 56.03 108 THR A N 1
ATOM 803 C CA . THR A 1 128 ? 12.381 41.196 1.642 1.00 55.39 108 THR A CA 1
ATOM 804 C C . THR A 1 128 ? 11.767 42.574 1.713 1.00 55.45 108 THR A C 1
ATOM 805 O O . THR A 1 128 ? 12.218 43.418 2.481 1.00 66.15 108 THR A O 1
ATOM 809 N N . ASN A 1 129 ? 10.711 42.776 0.940 1.00 51.57 109 ASN A N 1
ATOM 810 C CA . ASN A 1 129 ? 10.110 44.089 0.846 1.00 55.05 109 ASN A CA 1
ATOM 811 C C . ASN A 1 129 ? 9.560 44.638 2.133 1.00 61.27 109 ASN A C 1
ATOM 812 O O . ASN A 1 129 ? 9.513 45.848 2.272 1.00 65.92 109 ASN A O 1
ATOM 817 N N . PHE A 1 130 ? 9.178 43.777 3.081 1.00 54.65 110 PHE A N 1
ATOM 818 C CA . PHE A 1 130 ? 8.438 44.234 4.244 1.00 50.03 110 PHE A CA 1
ATOM 819 C C . PHE A 1 130 ? 9.138 43.892 5.507 1.00 52.05 110 PHE A C 1
ATOM 820 O O . PHE A 1 130 ? 8.531 43.830 6.570 1.00 53.42 110 PHE A O 1
ATOM 828 N N . LYS A 1 131 ? 10.438 43.675 5.410 1.00 51.64 111 LYS A N 1
ATOM 829 C CA . LYS A 1 131 ? 11.216 43.360 6.583 1.00 55.38 111 LYS A CA 1
ATOM 830 C C . LYS A 1 131 ? 11.019 44.418 7.681 1.00 59.10 111 LYS A C 1
ATOM 831 O O . LYS A 1 131 ? 10.820 44.073 8.869 1.00 57.74 111 LYS A O 1
ATOM 837 N N . ILE A 1 132 ? 11.044 45.692 7.289 1.00 62.60 112 ILE A N 1
ATOM 838 C CA . ILE A 1 132 ? 11.141 46.787 8.256 1.00 66.20 112 ILE A CA 1
ATOM 839 C C . ILE A 1 132 ? 9.775 46.940 8.869 1.00 56.87 112 ILE A C 1
ATOM 840 O O . ILE A 1 132 ? 9.621 46.882 10.084 1.00 67.07 112 ILE A O 1
ATOM 845 N N . LYS A 1 133 ? 8.803 47.114 7.995 1.00 52.05 113 LYS A N 1
ATOM 846 C CA . LYS A 1 133 ? 7.433 47.227 8.364 1.00 53.65 113 LYS A CA 1
ATOM 847 C C . LYS A 1 133 ? 6.933 46.119 9.272 1.00 58.66 113 LYS A C 1
ATOM 848 O O . LYS A 1 133 ? 6.100 46.387 10.137 1.00 56.25 113 LYS A O 1
ATOM 854 N N . MET A 1 134 ? 7.394 44.886 9.035 1.00 51.21 114 MET A N 1
ATOM 855 C CA . MET A 1 134 ? 7.087 43.763 9.906 1.00 51.88 114 MET A CA 1
ATOM 856 C C . MET A 1 134 ? 7.764 44.010 11.255 1.00 57.46 114 MET A C 1
ATOM 857 O O . MET A 1 134 ? 7.111 43.874 12.307 1.00 56.01 114 MET A O 1
ATOM 862 N N . GLN A 1 135 ? 9.064 44.320 11.238 1.00 55.71 115 GLN A N 1
ATOM 863 C CA . GLN A 1 135 ? 9.831 44.577 12.459 1.00 60.70 115 GLN A CA 1
ATOM 864 C C . GLN A 1 135 ? 9.178 45.728 13.250 1.00 61.76 115 GLN A C 1
ATOM 865 O O . GLN A 1 135 ? 8.886 45.583 14.437 1.00 64.60 115 GLN A O 1
ATOM 871 N N . GLU A 1 136 ? 8.908 46.829 12.568 1.00 57.11 116 GLU A N 1
ATOM 872 C CA . GLU A 1 136 ? 8.161 47.986 13.120 1.00 63.81 116 GLU A CA 1
ATOM 873 C C . GLU A 1 136 ? 6.765 47.690 13.708 1.00 65.87 116 GLU A C 1
ATOM 874 O O . GLU A 1 136 ? 6.332 48.337 14.668 1.00 57.04 116 GLU A O 1
ATOM 880 N N . SER A 1 137 ? 6.080 46.705 13.135 1.00 55.80 117 SER A N 1
ATOM 881 C CA . SER A 1 137 ? 4.747 46.364 13.513 1.00 52.22 117 SER A CA 1
ATOM 882 C C . SER A 1 137 ? 4.738 45.765 14.871 1.00 51.20 117 SER A C 1
ATOM 883 O O . SER A 1 137 ? 3.840 46.050 15.641 1.00 47.99 117 SER A O 1
ATOM 886 N N . PHE A 1 138 ? 5.707 44.900 15.138 1.00 44.70 118 PHE A N 1
ATOM 887 C CA . PHE A 1 138 ? 5.863 44.282 16.454 1.00 55.75 118 PHE A CA 1
ATOM 888 C C . PHE A 1 138 ? 6.411 45.259 17.481 1.00 58.50 118 PHE A C 1
ATOM 889 O O . PHE A 1 138 ? 6.103 45.127 18.667 1.00 51.50 118 PHE A O 1
ATOM 897 N N . ASP A 1 139 ? 7.191 46.243 17.013 1.00 61.01 119 ASP A N 1
ATOM 898 C CA . ASP A 1 139 ? 7.845 47.226 17.898 1.00 63.05 119 ASP A CA 1
ATOM 899 C C . ASP A 1 139 ? 6.937 48.372 18.396 1.00 59.05 119 ASP A C 1
ATOM 900 O O . ASP A 1 139 ? 7.112 48.825 19.527 1.00 55.83 119 ASP A O 1
ATOM 905 N N . ASP A 1 140 ? 6.000 48.801 17.541 1.00 53.48 120 ASP A N 1
ATOM 906 C CA . ASP A 1 140 ? 5.095 49.963 17.715 1.00 63.94 120 ASP A CA 1
ATOM 907 C C . ASP A 1 140 ? 4.546 50.101 19.112 1.00 63.91 120 ASP A C 1
ATOM 908 O O . ASP A 1 140 ? 4.468 51.184 19.670 1.00 62.76 120 ASP A O 1
ATOM 913 N N . ILE A 1 141 ? 4.130 48.974 19.646 1.00 60.23 121 ILE A N 1
ATOM 914 C CA . ILE A 1 141 ? 3.507 48.930 20.932 1.00 63.51 121 ILE A CA 1
ATOM 915 C C . ILE A 1 141 ? 4.465 49.425 22.008 1.00 50.76 121 ILE A C 1
ATOM 916 O O . ILE A 1 141 ? 4.026 50.099 22.899 1.00 57.08 121 ILE A O 1
ATOM 921 N N . PHE A 1 142 ? 5.750 49.102 21.904 1.00 52.41 122 PHE A N 1
ATOM 922 C CA . PHE A 1 142 ? 6.726 49.379 22.962 1.00 55.89 122 PHE A CA 1
ATOM 923 C C . PHE A 1 142 ? 7.592 50.673 22.775 1.00 58.12 122 PHE A C 1
ATOM 924 O O . PHE A 1 142 ? 8.562 50.854 23.502 1.00 54.94 122 PHE A O 1
ATOM 932 N N . LYS A 1 143 ? 7.255 51.525 21.800 1.00 54.78 123 LYS A N 1
ATOM 933 C CA . LYS A 1 143 ? 7.787 52.877 21.650 1.00 66.16 123 LYS A CA 1
ATOM 934 C C . LYS A 1 143 ? 8.077 53.609 22.967 1.00 68.17 123 LYS A C 1
ATOM 935 O O . LYS A 1 143 ? 9.153 54.155 23.153 1.00 76.69 123 LYS A O 1
ATOM 941 N N . ASN A 1 144 ? 7.088 53.635 23.857 1.00 71.38 124 ASN A N 1
ATOM 942 C CA . ASN A 1 144 ? 7.141 54.454 25.066 1.00 75.35 124 ASN A CA 1
ATOM 943 C C . ASN A 1 144 ? 7.933 53.786 26.181 1.00 71.03 124 ASN A C 1
ATOM 944 O O . ASN A 1 144 ? 8.288 54.427 27.163 1.00 85.99 124 ASN A O 1
ATOM 949 N N . CYS A 1 145 ? 8.213 52.500 26.057 1.00 63.18 125 CYS A N 1
ATOM 950 C CA . CYS A 1 145 ? 8.964 51.808 27.101 1.00 68.99 125 CYS A CA 1
ATOM 951 C C . CYS A 1 145 ? 10.442 52.108 26.926 1.00 77.38 125 CYS A C 1
ATOM 952 O O . CYS A 1 145 ? 10.888 52.457 25.834 1.00 74.78 125 CYS A O 1
ATOM 955 N N . ASP A 1 146 ? 11.175 52.017 28.026 1.00 79.53 126 ASP 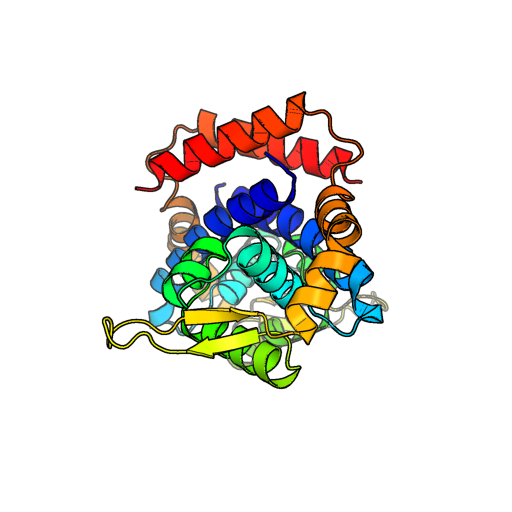A N 1
ATOM 956 C CA . ASP A 1 146 ? 12.621 51.981 27.993 1.00 86.79 126 ASP A CA 1
ATOM 957 C C . ASP A 1 146 ? 13.040 50.535 28.094 1.00 85.88 126 ASP A C 1
ATOM 958 O O . ASP A 1 146 ? 12.407 49.745 28.775 1.00 74.43 126 ASP A O 1
ATOM 963 N N . GLU A 1 147 ? 14.117 50.209 27.402 1.00 90.87 127 GLU A N 1
ATOM 964 C CA . GLU A 1 147 ? 14.832 48.953 27.591 1.00 93.61 127 GLU A CA 1
ATOM 965 C C . GLU A 1 147 ? 15.034 48.560 29.061 1.00 80.97 127 GLU A C 1
ATOM 966 O O . GLU A 1 147 ? 15.165 47.382 29.340 1.00 68.95 127 GLU A O 1
ATOM 972 N N . ASN A 1 148 ? 15.078 49.528 29.979 1.00 78.55 128 ASN A N 1
ATOM 973 C CA . ASN A 1 148 ? 14.950 49.242 31.418 1.00 81.71 128 ASN A CA 1
ATOM 974 C C . ASN A 1 148 ? 13.840 48.238 31.729 1.00 70.95 128 ASN A C 1
ATOM 975 O O . ASN A 1 148 ? 14.101 47.103 32.126 1.00 59.72 128 ASN A O 1
ATOM 980 N N . GLU A 1 149 ? 12.611 48.670 31.462 1.00 76.80 129 GLU A N 1
ATOM 981 C CA . GLU A 1 149 ? 11.379 47.893 31.706 1.00 75.09 129 GLU A CA 1
ATOM 982 C C . GLU A 1 149 ? 11.326 46.579 30.926 1.00 67.34 129 GLU A C 1
ATOM 983 O O . GLU A 1 149 ? 11.008 45.499 31.460 1.00 65.94 129 GLU A O 1
ATOM 989 N N . LEU A 1 150 ? 11.663 46.683 29.655 1.00 58.84 130 LEU A N 1
ATOM 990 C CA . LEU A 1 150 ? 11.603 45.549 28.756 1.00 61.03 130 LEU A CA 1
ATOM 991 C C . LEU A 1 150 ? 12.544 44.453 29.123 1.00 63.75 130 LEU A C 1
ATOM 992 O O . LEU A 1 150 ? 12.183 43.246 29.045 1.00 60.90 130 LEU A O 1
ATOM 997 N N . SER A 1 151 ? 13.755 44.857 29.521 1.00 64.61 131 SER A N 1
ATOM 998 C CA . SER A 1 151 ? 14.780 43.896 29.990 1.00 60.00 131 SER A CA 1
ATOM 999 C C . SER A 1 151 ? 14.310 43.211 31.252 1.00 47.55 131 SER A C 1
ATOM 1000 O O . SER A 1 151 ? 14.386 41.962 31.355 1.00 53.99 131 SER A O 1
ATOM 1003 N N . ASP A 1 152 ? 13.784 44.043 32.166 1.00 57.79 132 ASP A N 1
ATOM 1004 C CA . ASP A 1 152 ? 13.119 43.586 33.398 1.00 64.90 132 ASP A CA 1
ATOM 1005 C C . ASP A 1 152 ? 12.068 42.521 33.018 1.00 65.47 132 ASP A C 1
ATOM 1006 O O . ASP A 1 152 ? 12.161 41.361 33.454 1.00 64.85 132 ASP A O 1
ATOM 1011 N N . LEU A 1 153 ? 11.114 42.911 32.156 1.00 64.13 133 LEU A N 1
ATOM 1012 C CA . LEU A 1 153 ? 10.057 41.984 31.674 1.00 56.44 133 LEU A CA 1
ATOM 1013 C C . LEU A 1 153 ? 10.617 40.687 31.091 1.00 56.19 133 LEU A C 1
ATOM 1014 O O . LEU A 1 153 ? 10.204 39.585 31.488 1.00 54.28 133 LEU A O 1
ATOM 1019 N N . VAL A 1 154 ? 11.587 40.817 30.186 1.00 57.65 134 VAL A N 1
ATOM 1020 C CA . VAL A 1 154 ? 12.166 39.642 29.528 1.00 51.22 134 VAL A CA 1
ATOM 1021 C C . VAL A 1 154 ? 12.860 38.714 30.532 1.00 52.62 134 VAL A C 1
ATOM 1022 O O . VAL A 1 154 ? 12.753 37.496 30.403 1.00 48.16 134 VAL A O 1
ATOM 1026 N N . LYS A 1 155 ? 13.552 39.298 31.525 1.00 59.22 135 LYS A N 1
ATOM 1027 C CA . LYS A 1 155 ? 14.231 38.516 32.571 1.00 61.91 135 LYS A CA 1
ATOM 1028 C C . LYS A 1 155 ? 13.222 37.738 33.382 1.00 55.96 135 LYS A C 1
ATOM 1029 O O . LYS A 1 155 ? 13.399 36.524 33.593 1.00 54.61 135 LYS A O 1
ATOM 1035 N N . ASN A 1 156 ? 12.180 38.439 33.841 1.00 57.19 136 ASN A N 1
ATOM 1036 C CA . ASN A 1 156 ? 11.050 37.788 34.570 1.00 60.38 136 ASN A CA 1
ATOM 1037 C C . ASN A 1 156 ? 10.444 36.638 33.805 1.00 58.84 136 ASN A C 1
ATOM 1038 O O . ASN A 1 156 ? 10.363 35.513 34.319 1.00 61.51 136 ASN A O 1
ATOM 1043 N N . LEU A 1 157 ? 10.080 36.906 32.546 1.00 67.01 137 LEU A N 1
ATOM 1044 C CA . LEU A 1 157 ? 9.528 35.876 31.644 1.00 56.78 137 LEU A CA 1
ATOM 1045 C C . LEU A 1 157 ? 10.417 34.666 31.504 1.00 56.55 137 LEU A C 1
ATOM 1046 O O . LEU A 1 157 ? 9.973 33.501 31.688 1.00 54.42 137 LEU A O 1
ATOM 1051 N N . ARG A 1 158 ? 11.685 34.918 31.191 1.00 58.11 138 ARG A N 1
ATOM 1052 C CA . ARG A 1 158 ? 12.648 33.803 31.100 1.00 62.55 138 ARG A CA 1
ATOM 1053 C C . ARG A 1 158 ? 12.854 33.074 32.429 1.00 55.95 138 ARG A C 1
ATOM 1054 O O . ARG A 1 158 ? 12.859 31.831 32.479 1.00 52.90 138 ARG A O 1
ATOM 1062 N N . ASN A 1 159 ? 12.985 33.840 33.510 1.00 60.45 139 ASN A N 1
ATOM 1063 C CA . ASN A 1 159 ? 13.065 33.226 34.855 1.00 70.94 139 ASN A CA 1
ATOM 1064 C C . ASN A 1 159 ? 11.904 32.248 35.086 1.00 68.93 139 ASN A C 1
ATOM 1065 O O . ASN A 1 159 ? 12.129 31.043 35.278 1.00 79.01 139 ASN A O 1
ATOM 1070 N N . ILE A 1 160 ? 10.677 32.785 34.989 1.00 66.16 140 ILE A N 1
ATOM 1071 C CA . ILE A 1 160 ? 9.413 32.034 35.206 1.00 56.79 140 ILE A CA 1
ATOM 1072 C C . ILE A 1 160 ? 9.257 30.874 34.248 1.00 52.77 140 ILE A C 1
ATOM 1073 O O . ILE A 1 160 ? 8.970 29.765 34.678 1.00 55.65 140 ILE A O 1
ATOM 1078 N N . LEU A 1 161 ? 9.533 31.093 32.962 1.00 57.86 141 LEU A N 1
ATOM 1079 C CA . LEU A 1 161 ? 9.425 29.996 31.967 1.00 58.39 141 LEU A CA 1
ATOM 1080 C C . LEU A 1 161 ? 10.384 28.854 32.242 1.00 64.26 141 LEU A C 1
ATOM 1081 O O . LEU A 1 161 ? 9.996 27.667 32.173 1.00 64.85 141 LEU A O 1
ATOM 1086 N N . ALA A 1 162 ? 11.628 29.226 32.549 1.00 70.63 142 ALA A N 1
ATOM 1087 C CA . ALA A 1 162 ? 12.657 28.284 33.008 1.00 74.16 142 ALA A CA 1
ATOM 1088 C C . ALA A 1 162 ? 12.203 27.342 34.158 1.00 71.60 142 ALA A C 1
ATOM 1089 O O . ALA A 1 162 ? 12.527 26.162 34.136 1.00 72.16 142 ALA A O 1
ATOM 1091 N N . LYS A 1 163 ? 11.436 27.859 35.125 1.00 70.01 143 LYS A N 1
ATOM 1092 C CA . LYS A 1 163 ? 10.878 27.040 36.221 1.00 71.77 143 LYS A CA 1
ATOM 1093 C C . LYS A 1 163 ? 9.531 26.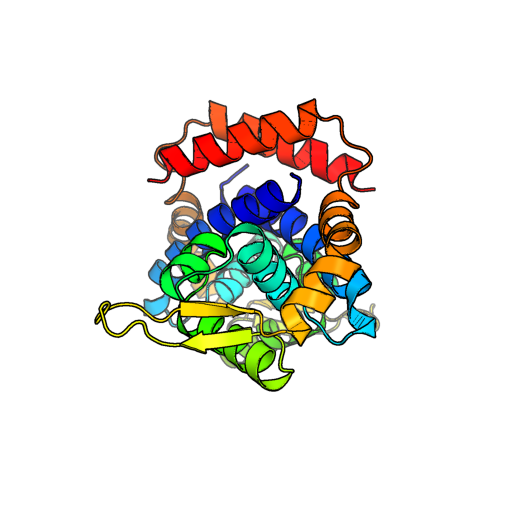321 35.946 1.00 87.45 143 LYS A C 1
ATOM 1094 O O . LYS A 1 163 ? 9.006 25.667 36.866 1.00 80.18 143 LYS A O 1
ATOM 1100 N N . VAL A 1 164 ? 8.945 26.446 34.740 1.00 92.81 144 VAL A N 1
ATOM 1101 C CA . VAL A 1 164 ? 7.629 25.806 34.457 1.00 93.00 144 VAL A CA 1
ATOM 1102 C C . VAL A 1 164 ? 7.808 24.286 34.420 1.00 102.77 144 VAL A C 1
ATOM 1103 O O . VAL A 1 164 ? 6.921 23.545 34.867 1.00 109.32 144 VAL A O 1
ATOM 1107 N N . LYS A 1 165 ? 8.956 23.837 33.909 1.00 99.05 145 LYS A N 1
ATOM 1108 C CA . LYS A 1 165 ? 9.464 22.514 34.249 1.00 94.57 145 LYS A CA 1
ATOM 1109 C C . LYS A 1 165 ? 10.980 22.505 34.329 1.00 86.46 145 LYS A C 1
ATOM 1110 O O . LYS A 1 165 ? 11.535 22.617 35.422 1.00 78.57 145 LYS A O 1
ATOM 1116 N N . TYR B 1 28 ? 17.111 41.093 22.309 1.00 84.77 8 TYR B N 1
ATOM 1117 C CA . TYR B 1 28 ? 15.628 40.950 22.239 1.00 76.57 8 TYR B CA 1
ATOM 1118 C C . TYR B 1 28 ? 15.036 42.093 21.446 1.00 72.88 8 TYR B C 1
ATOM 1119 O O . TYR B 1 28 ? 15.124 43.251 21.839 1.00 75.07 8 TYR B O 1
ATOM 1128 N N . ASP B 1 29 ? 14.507 41.750 20.279 1.00 64.79 9 ASP B N 1
ATOM 1129 C CA . ASP B 1 29 ? 13.520 42.582 19.625 1.00 63.00 9 ASP B CA 1
ATOM 1130 C C . ASP B 1 29 ? 12.132 42.327 20.265 1.00 50.56 9 ASP B C 1
ATOM 1131 O O . ASP B 1 29 ? 11.951 41.426 21.066 1.00 46.96 9 ASP B O 1
ATOM 1136 N N . CYS B 1 30 ? 11.172 43.157 19.908 1.00 53.41 10 CYS B N 1
ATOM 1137 C CA . CYS B 1 30 ? 9.817 43.029 20.411 1.00 59.09 10 CYS B CA 1
ATOM 1138 C C . CYS B 1 30 ? 9.101 41.758 19.961 1.00 52.22 10 CYS B C 1
ATOM 1139 O O . CYS B 1 30 ? 8.337 41.200 20.731 1.00 62.00 10 CYS B O 1
ATOM 1142 N N . PHE B 1 31 ? 9.359 41.305 18.723 1.00 48.87 11 PHE B N 1
ATOM 1143 C CA . PHE B 1 31 ? 8.903 39.998 18.237 1.00 42.78 11 PHE B CA 1
ATOM 1144 C C . PHE B 1 31 ? 9.101 38.927 19.277 1.00 42.42 11 PHE B C 1
ATOM 1145 O O . PHE B 1 31 ? 8.188 38.193 19.585 1.00 39.28 11 PHE B O 1
ATOM 1153 N N . ARG B 1 32 ? 10.308 38.811 19.818 1.00 49.42 12 ARG B N 1
ATOM 1154 C CA . ARG B 1 32 ? 10.613 37.701 20.733 1.00 50.91 12 ARG B CA 1
ATOM 1155 C C . ARG B 1 32 ? 9.938 37.864 22.080 1.00 42.08 12 ARG B C 1
ATOM 1156 O O . ARG B 1 32 ? 9.643 36.884 22.720 1.00 43.82 12 ARG B O 1
ATOM 1164 N N . ILE B 1 33 ? 9.651 39.094 22.498 1.00 48.38 13 ILE B N 1
ATOM 1165 C CA . ILE B 1 33 ? 8.864 39.317 23.731 1.00 45.55 13 ILE B CA 1
ATOM 1166 C C . ILE B 1 33 ? 7.448 38.762 23.590 1.00 40.96 13 ILE B C 1
ATOM 1167 O O . ILE B 1 33 ? 6.977 38.010 24.462 1.00 50.47 13 ILE B O 1
ATOM 1172 N N . ALA B 1 34 ? 6.784 39.144 22.493 1.00 44.13 14 ALA B N 1
ATOM 1173 C CA . ALA B 1 34 ? 5.439 38.663 22.108 1.00 43.08 14 ALA B CA 1
ATOM 1174 C C . ALA B 1 34 ? 5.366 37.169 22.149 1.00 44.35 14 ALA B C 1
ATOM 1175 O O . ALA B 1 34 ? 4.453 36.621 22.744 1.00 51.15 14 ALA B O 1
ATOM 1177 N N . MET B 1 35 ? 6.354 36.509 21.545 1.00 41.08 15 MET B N 1
ATOM 1178 C CA . MET B 1 35 ? 6.409 35.039 21.518 1.00 39.63 15 MET B CA 1
ATOM 1179 C C . MET B 1 35 ? 6.630 34.440 22.886 1.00 38.65 15 MET B C 1
ATOM 1180 O O . MET B 1 35 ? 6.119 33.363 23.177 1.00 38.78 15 MET B O 1
ATOM 1185 N N . LEU B 1 36 ? 7.376 35.111 23.747 1.00 42.35 16 LEU B N 1
ATOM 1186 C CA . LEU B 1 36 ? 7.508 34.656 25.180 1.00 47.54 16 LEU B CA 1
ATOM 1187 C C . LEU B 1 36 ? 6.186 34.815 25.957 1.00 45.11 16 LEU B C 1
ATOM 1188 O O . LEU B 1 36 ? 5.776 33.912 26.704 1.00 41.84 16 LEU B O 1
ATOM 1193 N N . LEU B 1 37 ? 5.572 35.998 25.817 1.00 46.35 17 LEU B N 1
ATOM 1194 C CA . LEU B 1 37 ? 4.236 36.239 26.396 1.00 46.85 17 LEU B CA 1
ATOM 1195 C C . LEU B 1 37 ? 3.260 35.125 25.984 1.00 48.13 17 LEU B C 1
ATOM 1196 O O . LEU B 1 37 ? 2.600 34.536 26.839 1.00 44.09 17 LEU B O 1
ATOM 1201 N N . LYS B 1 38 ? 3.195 34.827 24.668 1.00 45.30 18 LYS B N 1
ATOM 1202 C CA . LYS B 1 38 ? 2.339 33.754 24.157 1.00 40.55 18 LYS B CA 1
ATOM 1203 C C . LYS B 1 38 ? 2.671 32.392 24.717 1.00 40.75 18 LYS B C 1
ATOM 1204 O O . LYS B 1 38 ? 1.741 31.623 25.061 1.00 40.18 18 LYS B O 1
ATOM 1210 N N . GLU B 1 39 ? 3.971 32.064 24.784 1.00 38.28 19 GLU B N 1
ATOM 1211 C CA . GLU B 1 39 ? 4.430 30.786 25.304 1.00 39.72 19 GLU B CA 1
ATOM 1212 C C . GLU B 1 39 ? 3.923 30.566 26.727 1.00 39.26 19 GLU B C 1
ATOM 1213 O O . GLU B 1 39 ? 3.291 29.569 27.032 1.00 41.08 19 GLU B O 1
ATOM 1219 N N . LEU B 1 40 ? 4.153 31.531 27.561 1.00 39.94 20 LEU B N 1
ATOM 1220 C CA . LEU B 1 40 ? 3.686 31.482 28.970 1.00 48.06 20 LEU B CA 1
ATOM 1221 C C . LEU B 1 40 ? 2.179 31.468 29.064 1.00 44.34 20 LEU B C 1
ATOM 1222 O O . LEU B 1 40 ? 1.629 30.614 29.754 1.00 38.31 20 LEU B O 1
ATOM 1227 N N . TYR B 1 41 ? 1.496 32.346 28.336 1.00 41.99 21 TYR B N 1
ATOM 1228 C CA . TYR B 1 41 ? -0.003 32.238 28.290 1.00 40.97 21 TYR B CA 1
ATOM 1229 C C . TYR B 1 41 ? -0.513 30.828 27.877 1.00 40.08 21 TYR B C 1
ATOM 1230 O O . TYR B 1 41 ? -1.417 30.203 28.511 1.00 42.93 21 TYR B O 1
ATOM 1239 N N . SER B 1 42 ? 0.052 30.310 26.804 1.00 40.17 22 SER B N 1
ATOM 1240 C CA . SER B 1 42 ? -0.437 29.067 26.226 1.00 45.69 22 SER B CA 1
ATOM 1241 C C . SER B 1 42 ? -0.281 27.865 27.118 1.00 42.56 22 SER B C 1
ATOM 1242 O O . SER B 1 42 ? -1.125 26.962 27.090 1.00 46.28 22 SER B O 1
ATOM 1245 N N . LYS B 1 43 ? 0.765 27.873 27.921 1.00 47.73 23 LYS B N 1
ATOM 1246 C CA . LYS B 1 43 ? 1.002 26.794 28.934 1.00 55.18 23 LYS B CA 1
ATOM 1247 C C . LYS B 1 43 ? -0.089 26.789 29.993 1.00 47.28 23 LYS B C 1
ATOM 1248 O O . LYS B 1 43 ? -0.517 25.722 30.446 1.00 45.27 23 LYS B O 1
ATOM 1254 N N . THR B 1 44 ? -0.445 27.995 30.457 1.00 44.84 24 THR B N 1
ATOM 1255 C CA . THR B 1 44 ? -1.478 28.190 31.492 1.00 42.98 24 THR B CA 1
ATOM 1256 C C . THR B 1 44 ? -2.771 27.605 30.951 1.00 44.18 24 THR B C 1
ATOM 1257 O O . THR B 1 44 ? -3.372 26.705 31.564 1.00 46.15 24 THR B O 1
ATOM 1261 N N . MET B 1 45 ? -3.123 28.042 29.741 1.00 44.05 25 MET B N 1
ATOM 1262 C CA . MET B 1 45 ? -4.400 27.663 29.108 1.00 44.55 25 MET B CA 1
ATOM 1263 C C . MET B 1 45 ? -4.555 26.213 28.743 1.00 45.45 25 MET B C 1
ATOM 1264 O O . MET B 1 45 ? -5.664 25.652 28.899 1.00 40.47 25 MET B O 1
ATOM 1269 N N . TYR B 1 46 ? -3.456 25.596 28.332 1.00 46.36 26 TYR B N 1
ATOM 1270 C CA . TYR B 1 46 ? -3.414 24.155 28.117 1.00 45.11 26 TYR B CA 1
ATOM 1271 C C . TYR B 1 46 ? -3.738 23.341 29.385 1.00 46.57 26 TYR B C 1
ATOM 1272 O O . TYR B 1 46 ? -4.436 22.336 29.306 1.00 44.97 26 TYR B O 1
ATOM 1281 N N . THR B 1 47 ? -3.259 23.799 30.537 1.00 49.14 27 THR B N 1
ATOM 1282 C CA . THR B 1 47 ? -3.484 23.124 31.831 1.00 53.68 27 THR B CA 1
ATOM 1283 C C . THR B 1 47 ? -4.951 23.245 32.246 1.00 52.29 27 THR B C 1
ATOM 1284 O O . THR B 1 47 ? -5.602 22.259 32.657 1.00 50.11 27 THR B O 1
ATOM 1288 N N . VAL B 1 48 ? -5.457 24.460 32.127 1.00 44.05 28 VAL B N 1
ATOM 1289 C CA . VAL B 1 48 ? -6.879 24.702 32.354 1.00 47.53 28 VAL B CA 1
ATOM 1290 C C . VAL B 1 48 ? -7.768 23.780 31.473 1.00 47.19 28 VAL B C 1
ATOM 1291 O O . VAL B 1 48 ? -8.659 23.125 32.013 1.00 55.92 28 VAL B O 1
ATOM 1295 N N . GLU B 1 49 ? -7.480 23.668 30.171 1.00 49.75 29 GLU B N 1
ATOM 1296 C CA . GLU B 1 49 ? -8.264 22.834 29.233 1.00 55.31 29 GLU B CA 1
ATOM 1297 C C . GLU B 1 49 ? -8.235 21.392 29.706 1.00 54.52 29 GLU B C 1
ATOM 1298 O O . GLU B 1 49 ? -9.226 20.709 29.592 1.00 54.63 29 GLU B O 1
ATOM 1304 N N . GLU B 1 50 ? -7.064 20.933 30.147 1.00 56.99 30 GLU B N 1
ATOM 1305 C CA . GLU B 1 50 ? -6.871 19.567 30.597 1.00 57.79 30 GLU B CA 1
ATOM 1306 C C . GLU B 1 50 ? -7.668 19.298 31.839 1.00 54.64 30 GLU B C 1
ATOM 1307 O O . GLU B 1 50 ? -8.410 18.359 31.860 1.00 59.69 30 GLU B O 1
ATOM 1313 N N . ASN B 1 51 ? -7.522 20.126 32.862 1.00 54.58 31 ASN B N 1
ATOM 1314 C CA . ASN B 1 51 ? -8.329 19.992 34.080 1.00 57.38 31 ASN B CA 1
ATOM 1315 C C . ASN B 1 51 ? -9.844 20.022 33.945 1.00 58.87 31 ASN B C 1
ATOM 1316 O O . ASN B 1 51 ? -10.518 19.609 34.868 1.00 55.95 31 ASN B O 1
ATOM 1321 N N . PHE B 1 52 ? -10.381 20.545 32.848 1.00 55.74 32 PHE B N 1
ATOM 1322 C CA . PHE B 1 52 ? -11.837 20.650 32.691 1.00 59.53 32 PHE B CA 1
ATOM 1323 C C . PHE B 1 52 ? -12.410 19.981 31.450 1.00 57.05 32 PHE B C 1
ATOM 1324 O O . PHE B 1 52 ? -13.592 20.200 31.124 1.00 55.66 32 PHE B O 1
ATOM 1332 N N . LYS B 1 53 ? -11.589 19.140 30.802 1.00 62.07 33 LYS B N 1
ATOM 1333 C CA . LYS B 1 53 ? -11.964 18.449 29.579 1.00 68.11 33 LYS B CA 1
ATOM 1334 C C . LYS B 1 53 ? -13.058 17.416 29.866 1.00 65.70 33 LYS B C 1
ATOM 1335 O O . LYS B 1 53 ? -13.980 17.239 29.063 1.00 67.74 33 LYS B O 1
ATOM 1341 N N . GLU B 1 54 ? -12.984 16.768 31.025 1.00 65.08 34 GLU B N 1
ATOM 1342 C CA . GLU B 1 54 ? -14.078 15.914 31.499 1.00 70.69 34 GLU B CA 1
ATOM 1343 C C . GLU B 1 54 ? -15.495 16.575 31.424 1.00 69.33 34 GLU B C 1
ATOM 1344 O O . GLU B 1 54 ? -16.490 15.910 31.050 1.00 57.43 34 GLU B O 1
ATOM 1350 N N . ASN B 1 55 ? -15.568 17.885 31.691 1.00 52.11 35 ASN B N 1
ATOM 1351 C CA . ASN B 1 55 ? -16.845 18.599 31.761 1.00 56.99 35 ASN B CA 1
ATOM 1352 C C . ASN B 1 55 ? -17.175 19.258 30.453 1.00 53.49 35 ASN B C 1
ATOM 1353 O O . ASN B 1 55 ? -18.132 20.037 30.388 1.00 57.48 35 ASN B O 1
ATOM 1358 N N . GLY B 1 56 ? -16.367 18.990 29.421 1.00 54.69 36 GLY B N 1
ATOM 1359 C CA . GLY B 1 56 ? -16.542 19.602 28.117 1.00 64.33 36 GLY B CA 1
ATOM 1360 C C . GLY B 1 56 ? -16.558 21.127 28.146 1.00 63.56 36 GLY B C 1
ATOM 1361 O O . GLY B 1 56 ? -17.283 21.733 27.336 1.00 63.34 36 GLY B O 1
ATOM 1362 N N . LEU B 1 57 ? -15.796 21.725 29.091 1.00 62.63 37 LEU B N 1
ATOM 1363 C CA . LEU B 1 57 ? -15.647 23.171 29.199 1.00 52.82 37 LEU B CA 1
ATOM 1364 C C . LEU B 1 57 ? -14.264 23.555 28.697 1.00 50.01 37 LEU B C 1
ATOM 1365 O O . LEU B 1 57 ? -13.272 22.971 29.113 1.00 54.86 37 LEU B O 1
ATOM 1370 N N . THR B 1 58 ? -14.214 24.540 27.800 1.00 45.56 38 THR B N 1
ATOM 1371 C CA . THR B 1 58 ? -13.000 25.084 27.328 1.00 42.52 38 THR B CA 1
ATOM 1372 C C . THR B 1 58 ? -12.422 26.050 28.364 1.00 43.40 38 THR B C 1
ATOM 1373 O O . THR B 1 58 ? -13.079 26.472 29.292 1.00 40.84 38 THR B O 1
ATOM 1377 N N . HIS B 1 59 ? -11.186 26.431 28.127 1.00 40.57 39 HIS B N 1
ATOM 1378 C CA . HIS B 1 59 ? -10.487 27.375 28.969 1.00 41.34 39 HIS B CA 1
ATOM 1379 C C . HIS B 1 59 ? -11.091 28.782 28.884 1.00 40.69 39 HIS B C 1
ATOM 1380 O O . HIS B 1 59 ? -11.154 29.458 29.879 1.00 35.74 39 HIS B O 1
ATOM 1387 N N . GLN B 1 60 ? -11.576 29.168 27.705 1.00 35.13 40 GLN B N 1
ATOM 1388 C CA . GLN B 1 60 ? -12.285 30.432 27.511 1.00 39.98 40 GLN B CA 1
ATOM 1389 C C . GLN B 1 60 ? -13.531 30.490 28.359 1.00 37.97 40 GLN B C 1
ATOM 1390 O O . GLN B 1 60 ? -13.811 31.494 28.994 1.00 37.41 40 GLN B O 1
ATOM 1396 N N . GLN B 1 61 ? -14.231 29.381 28.395 1.00 34.82 41 GLN B N 1
ATOM 1397 C CA . GLN B 1 61 ? -15.399 29.243 29.252 1.00 36.07 41 GLN B CA 1
ATOM 1398 C C . GLN B 1 61 ? -15.079 29.301 30.699 1.00 33.45 41 GLN B C 1
ATOM 1399 O O . GLN B 1 61 ? -15.818 29.922 31.457 1.00 36.64 41 GLN B O 1
ATOM 1405 N N . ILE B 1 62 ? -14.005 28.629 31.112 1.00 35.72 42 ILE B N 1
ATOM 1406 C CA . ILE B 1 62 ? -13.540 28.707 32.517 1.00 36.48 42 ILE B CA 1
ATOM 1407 C C . ILE B 1 62 ? -13.184 30.168 32.858 1.00 33.30 42 ILE B C 1
ATOM 1408 O O . ILE B 1 62 ? -13.571 30.712 33.933 1.00 36.51 42 ILE B O 1
ATOM 1413 N N . ILE B 1 63 ? -12.508 30.831 31.932 1.00 36.80 43 ILE B N 1
ATOM 1414 C CA . ILE B 1 63 ? -12.169 32.267 32.159 1.00 34.71 43 ILE B CA 1
ATOM 1415 C C . ILE B 1 63 ? -13.466 33.022 32.383 1.00 36.52 43 ILE B C 1
ATOM 1416 O O . ILE B 1 63 ? -13.554 33.776 33.346 1.00 37.51 43 ILE B O 1
ATOM 1421 N N . VAL B 1 64 ? -14.476 32.837 31.532 1.00 35.70 44 VAL B N 1
ATOM 1422 C CA . VAL B 1 64 ? -15.750 33.563 31.77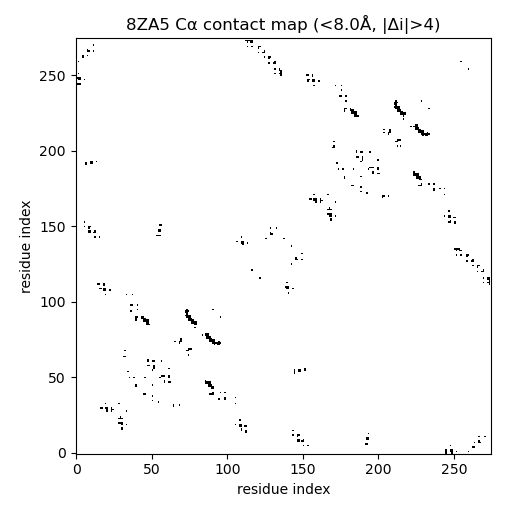0 1.00 33.22 44 VAL B CA 1
ATOM 1423 C C . VAL B 1 64 ? -16.369 33.239 33.120 1.00 34.36 44 VAL B C 1
ATOM 1424 O O . VAL B 1 64 ? -16.869 34.132 33.823 1.00 34.97 44 VAL B O 1
ATOM 1428 N N . ILE B 1 65 ? -16.377 31.956 33.457 1.00 34.67 45 ILE B N 1
ATOM 1429 C CA . ILE B 1 65 ? -16.970 31.509 34.703 1.00 37.72 45 ILE B CA 1
ATOM 1430 C C . ILE B 1 65 ? -16.238 32.152 35.915 1.00 40.01 45 ILE B C 1
ATOM 1431 O O . ILE B 1 65 ? -16.881 32.700 36.775 1.00 38.79 45 ILE B O 1
ATOM 1436 N N . LYS B 1 66 ? -14.914 32.112 35.932 1.00 44.66 46 LYS B N 1
ATOM 1437 C CA . LYS B 1 66 ? -14.168 32.818 36.966 1.00 46.09 46 LYS B CA 1
ATOM 1438 C C . LYS B 1 66 ? -14.536 34.289 37.080 1.00 47.27 46 LYS B C 1
ATOM 1439 O O . LYS B 1 66 ? -14.794 34.778 38.200 1.00 43.23 46 LYS B O 1
ATOM 1445 N N . LEU B 1 67 ? -14.624 34.984 35.932 1.00 41.67 47 LEU B N 1
ATOM 1446 C CA . LEU B 1 67 ? -14.924 36.419 35.915 1.00 36.63 47 LEU B CA 1
ATOM 1447 C C . LEU B 1 67 ? -16.318 36.725 36.413 1.00 42.23 47 LEU B C 1
ATOM 1448 O O . LEU B 1 67 ? -16.551 37.747 37.116 1.00 36.63 47 LEU B O 1
ATOM 1453 N N . VAL B 1 68 ? -17.278 35.877 36.046 1.00 36.69 48 VAL B N 1
ATOM 1454 C CA . VAL B 1 68 ? -18.642 36.104 36.480 1.00 34.27 48 VAL B CA 1
ATOM 1455 C C . VAL B 1 68 ? -18.724 35.758 37.983 1.00 34.79 48 VAL B C 1
ATOM 1456 O O . VAL B 1 68 ? -19.429 36.409 38.696 1.00 37.54 48 VAL B O 1
ATOM 1460 N N . ALA B 1 69 ? -17.959 34.781 38.468 1.00 38.28 49 ALA B N 1
ATOM 1461 C CA . ALA B 1 69 ? -18.069 34.348 39.867 1.00 46.15 49 ALA B CA 1
ATOM 1462 C C . ALA B 1 69 ? -17.573 35.512 40.778 1.00 56.53 49 ALA B C 1
ATOM 1463 O O . ALA B 1 69 ? -18.264 35.904 41.728 1.00 61.78 49 ALA B O 1
ATOM 1465 N N . HIS B 1 70 ? -16.414 36.080 40.447 1.00 57.24 50 HIS B N 1
ATOM 1466 C CA . HIS B 1 70 ? -15.917 37.274 41.135 1.00 59.35 50 HIS B CA 1
ATOM 1467 C C . HIS B 1 70 ? -16.818 38.478 41.015 1.00 54.65 50 HIS B C 1
ATOM 1468 O O . HIS B 1 70 ? -17.050 39.141 41.998 1.00 58.38 50 HIS B O 1
ATOM 1475 N N . ASN B 1 71 ? -17.370 38.761 39.845 1.00 50.24 51 ASN B N 1
ATOM 1476 C CA . ASN B 1 71 ? -18.124 39.995 39.653 1.00 43.47 51 ASN B CA 1
ATOM 1477 C C . ASN B 1 71 ? -19.631 39.960 39.835 1.00 45.30 51 ASN B C 1
ATOM 1478 O O . ASN B 1 71 ? -20.259 41.016 39.863 1.00 43.79 51 ASN B O 1
ATOM 1483 N N . GLN B 1 72 ? -20.199 38.761 39.811 1.00 46.68 52 GLN B N 1
ATOM 1484 C CA . GLN B 1 72 ? -21.631 38.489 39.825 1.00 47.54 52 GLN B CA 1
ATOM 1485 C C . GLN B 1 72 ? -22.401 38.860 38.609 1.00 48.81 52 GLN B C 1
ATOM 1486 O O . GLN B 1 72 ? -23.270 38.090 38.165 1.00 44.25 52 GLN B O 1
ATOM 1492 N N . GLU B 1 73 ? -22.156 40.053 38.091 1.00 47.41 53 GLU B N 1
ATOM 1493 C CA . GLU B 1 73 ? -22.749 40.458 36.869 1.00 49.21 53 GLU B CA 1
ATOM 1494 C C . GLU B 1 73 ? -21.721 41.180 36.025 1.00 50.65 53 GLU B C 1
ATOM 1495 O O . GLU B 1 73 ? -20.876 41.860 36.562 1.00 53.68 53 GLU B O 1
ATOM 1501 N N . LEU B 1 74 ? -21.806 41.091 34.713 1.00 46.53 54 LEU B N 1
ATOM 1502 C CA . LEU B 1 74 ? -20.811 41.763 33.856 1.00 42.08 54 LEU B CA 1
ATOM 1503 C C . LEU B 1 74 ? -21.496 42.089 32.594 1.00 40.73 54 LEU B C 1
ATOM 1504 O O . LEU B 1 74 ? -22.381 41.362 32.179 1.00 35.36 54 LEU B O 1
ATOM 1509 N N . THR B 1 75 ? -21.089 43.168 31.951 1.00 37.34 55 THR B N 1
ATOM 1510 C CA . THR B 1 75 ? -21.555 43.425 30.658 1.00 36.84 55 THR B CA 1
ATOM 1511 C C . THR B 1 75 ? -20.632 42.707 29.644 1.00 35.58 55 THR B C 1
ATOM 1512 O O . THR B 1 75 ? -19.492 42.326 29.959 1.00 36.93 55 THR B O 1
ATOM 1516 N N . ILE B 1 76 ? -21.163 42.546 28.441 1.00 34.87 56 ILE B N 1
ATOM 1517 C CA . ILE B 1 76 ? -20.416 42.025 27.304 1.00 39.23 56 ILE B CA 1
ATOM 1518 C C . ILE B 1 76 ? -19.174 42.896 27.015 1.00 39.59 56 ILE B C 1
ATOM 1519 O O . ILE B 1 76 ? -18.113 42.336 26.781 1.00 33.64 56 ILE B O 1
ATOM 1524 N N . SER B 1 77 ? -19.308 44.230 27.089 1.00 33.65 57 SER B N 1
ATOM 1525 C CA . SER B 1 77 ? -18.140 45.119 26.986 1.00 35.29 57 SER B CA 1
ATOM 1526 C C . SER B 1 77 ? -17.125 44.894 28.044 1.00 34.14 57 SER B C 1
ATOM 1527 O O . SER B 1 77 ? -15.946 44.895 27.752 1.00 38.78 57 SER B O 1
ATOM 1530 N N . GLN B 1 78 ? -17.538 44.770 29.304 1.00 35.37 58 GLN B N 1
ATOM 1531 C CA . GLN B 1 78 ? -16.571 44.521 30.343 1.00 37.14 58 GLN B CA 1
ATOM 1532 C C . GLN B 1 78 ? -15.827 43.234 30.093 1.00 36.54 58 GLN B C 1
ATOM 1533 O O . GLN B 1 78 ? -14.640 43.194 30.316 1.00 45.38 58 GLN B O 1
ATOM 1539 N N . LEU B 1 79 ? -16.504 42.168 29.680 1.00 34.54 59 LEU B N 1
ATOM 1540 C CA . LEU B 1 79 ? -15.845 40.869 29.429 1.00 35.35 59 LEU B CA 1
ATOM 1541 C C . LEU B 1 79 ? -14.792 40.911 28.289 1.00 32.91 59 LEU B C 1
ATOM 1542 O O . LEU B 1 79 ? -13.780 40.301 28.396 1.00 34.95 59 LEU B O 1
ATOM 1547 N N . CYS B 1 80 ? -15.099 41.604 27.212 1.00 34.10 60 CYS B N 1
ATOM 1548 C CA . CYS B 1 80 ? -14.148 41.878 26.143 1.00 39.49 60 CYS B CA 1
ATOM 1549 C C . CYS B 1 80 ? -12.871 42.516 26.625 1.00 41.21 60 CYS B C 1
ATOM 1550 O O . CYS B 1 80 ? -11.763 42.163 26.191 1.00 35.72 60 CYS B O 1
ATOM 1553 N N . ASP B 1 81 ? -13.064 43.490 27.484 1.00 39.92 61 ASP B N 1
ATOM 1554 C CA . ASP B 1 81 ? -11.961 44.254 28.046 1.00 44.94 61 ASP B CA 1
ATOM 1555 C C . ASP B 1 81 ? -11.140 43.418 28.981 1.00 39.44 61 ASP B C 1
ATOM 1556 O O . ASP B 1 81 ? -9.909 43.351 28.827 1.00 46.42 61 ASP B O 1
ATOM 1561 N N . GLU B 1 82 ? -11.801 42.702 29.881 1.00 39.92 62 GLU B N 1
ATOM 1562 C CA . GLU B 1 82 ? -11.129 41.746 30.803 1.00 38.09 62 GLU B CA 1
ATOM 1563 C C . GLU B 1 82 ? -10.387 40.594 30.100 1.00 40.88 62 GLU B C 1
ATOM 1564 O O . GLU B 1 82 ? -9.349 40.134 30.556 1.00 39.37 62 GLU B O 1
ATOM 1570 N N . MET B 1 83 ? -10.967 40.059 29.042 1.00 35.76 63 MET B N 1
ATOM 1571 C CA . MET B 1 83 ? -10.396 38.914 28.377 1.00 36.43 63 MET B CA 1
ATOM 1572 C C . MET B 1 83 ? -9.532 39.334 27.140 1.00 37.83 63 MET B C 1
ATOM 1573 O O . MET B 1 83 ? -8.907 38.488 26.523 1.00 37.53 63 MET B O 1
ATOM 1578 N N . SER B 1 84 ? -9.567 40.616 26.741 1.00 34.80 64 SER B N 1
ATOM 1579 C CA . SER B 1 84 ? -8.864 41.134 25.580 1.00 38.66 64 SER B CA 1
ATOM 1580 C C . SER B 1 84 ? -9.312 40.402 24.298 1.00 43.83 64 SER B C 1
ATOM 1581 O O . SER B 1 84 ? -8.497 39.879 23.567 1.00 41.37 64 SER B O 1
ATOM 1584 N N . LEU B 1 85 ? -10.613 40.377 24.064 1.00 39.63 65 LEU B N 1
ATOM 1585 C CA . LEU B 1 85 ? -11.234 39.739 22.904 1.00 37.20 65 LEU B CA 1
ATOM 1586 C C . LEU B 1 85 ? -12.186 40.671 22.215 1.00 33.93 65 LEU B C 1
ATOM 1587 O O . LEU B 1 85 ? -12.829 41.515 22.843 1.00 38.41 65 LEU B O 1
ATOM 1592 N N . ALA B 1 86 ? -12.396 40.409 20.936 1.00 37.26 66 ALA B N 1
ATOM 1593 C CA . ALA B 1 86 ? -13.421 41.108 20.168 1.00 38.09 66 ALA B CA 1
ATOM 1594 C C . ALA B 1 86 ? -14.836 40.661 20.646 1.00 36.10 66 ALA B C 1
ATOM 1595 O O . ALA B 1 86 ? -14.985 39.562 21.179 1.00 35.07 66 ALA B O 1
ATOM 1597 N N . LYS B 1 87 ? -15.814 41.534 20.461 1.00 34.49 67 LYS B N 1
ATOM 1598 C CA . LYS B 1 87 ? -17.151 41.355 20.913 1.00 36.57 67 LYS B CA 1
ATOM 1599 C C . LYS B 1 87 ? -17.793 40.085 20.358 1.00 34.20 67 LYS B C 1
ATOM 1600 O O . LYS B 1 87 ? -18.337 39.328 21.101 1.00 34.89 67 LYS B O 1
ATOM 1606 N N . GLY B 1 88 ? -17.658 39.856 19.079 1.00 30.74 68 GLY B N 1
ATOM 1607 C CA . GLY B 1 88 ? -18.206 38.692 18.436 1.00 35.19 68 GLY B CA 1
ATOM 1608 C C . GLY B 1 88 ? -17.593 37.421 18.995 1.00 31.80 68 GLY B C 1
ATOM 1609 O O . GLY B 1 88 ? -18.270 36.428 19.092 1.00 28.84 68 GLY B O 1
ATOM 1610 N N . THR B 1 89 ? -16.344 37.465 19.414 1.00 28.61 69 THR B N 1
ATOM 1611 C CA . THR B 1 89 ? -15.776 36.294 20.081 1.00 32.97 69 THR B CA 1
ATOM 1612 C C . THR B 1 89 ? -16.438 36.025 21.399 1.00 29.29 69 THR B C 1
ATOM 1613 O O . THR B 1 89 ? -16.781 34.854 21.736 1.00 31.32 69 THR B O 1
ATOM 1617 N N . VAL B 1 90 ? -16.677 37.095 22.145 1.00 29.83 70 VAL B N 1
ATOM 1618 C CA . VAL B 1 90 ? -17.254 36.949 23.477 1.00 31.87 70 VAL B CA 1
ATOM 1619 C C . VAL B 1 90 ? -18.709 36.495 23.361 1.00 31.56 70 VAL B C 1
ATOM 1620 O O . VAL B 1 90 ? -19.113 35.591 24.086 1.00 28.70 70 VAL B O 1
ATOM 1624 N N . SER B 1 91 ? -19.422 36.999 22.345 1.00 28.45 71 SER B N 1
ATOM 1625 C CA . SER B 1 91 ? -20.778 36.600 22.100 1.00 35.83 71 SER B CA 1
ATOM 1626 C C . SER B 1 91 ? -20.912 35.105 21.798 1.00 36.24 71 SER B C 1
ATOM 1627 O O . SER B 1 91 ? -21.895 34.502 22.235 1.00 33.52 71 SER B O 1
ATOM 1630 N N . GLY B 1 92 ? -19.926 34.557 21.071 1.00 33.85 72 GLY B N 1
ATOM 1631 C CA . GLY B 1 92 ? -19.779 33.129 20.811 1.00 29.23 72 GLY B CA 1
ATOM 1632 C C . GLY B 1 92 ? -19.606 32.294 22.064 1.00 33.87 72 GLY B C 1
ATOM 1633 O O . GLY B 1 92 ? -20.334 31.320 22.272 1.00 26.66 72 GLY B O 1
ATOM 1634 N N . ILE B 1 93 ? -18.643 32.663 22.907 1.00 29.56 73 ILE B N 1
ATOM 1635 C CA . ILE B 1 93 ? -18.424 31.954 24.172 1.00 31.47 73 ILE B CA 1
ATOM 1636 C C . ILE B 1 93 ? -19.677 32.030 25.094 1.00 30.71 73 ILE B C 1
ATOM 1637 O O . ILE B 1 93 ? -20.086 31.058 25.724 1.00 29.88 73 ILE B O 1
ATOM 1642 N N . ILE B 1 94 ? -20.248 33.200 25.223 1.00 27.61 74 ILE B N 1
ATOM 1643 C CA . ILE B 1 94 ? -21.432 33.337 26.040 1.00 34.35 74 ILE B CA 1
ATOM 1644 C C . ILE B 1 94 ? -22.554 32.471 25.448 1.00 37.56 74 ILE B C 1
ATOM 1645 O O . ILE B 1 94 ? -23.257 31.835 26.222 1.00 32.51 74 ILE B O 1
ATOM 1650 N N . SER B 1 95 ? -22.731 32.404 24.140 1.00 33.48 75 SER B N 1
ATOM 1651 C CA . SER B 1 95 ? -23.844 31.637 23.593 1.00 39.93 75 SER B CA 1
ATOM 1652 C C . SER B 1 95 ? -23.749 30.153 23.960 1.00 37.68 75 SER B C 1
ATOM 1653 O O . SER B 1 95 ? -24.751 29.522 24.235 1.00 31.88 75 SER B O 1
ATOM 1656 N N . ARG B 1 96 ? -22.547 29.619 23.995 1.00 31.72 76 ARG B N 1
ATOM 1657 C CA . ARG B 1 96 ? -22.373 28.242 24.400 1.00 37.26 76 ARG B CA 1
ATOM 1658 C C . ARG B 1 96 ? -22.625 28.026 25.897 1.00 38.14 76 ARG B C 1
ATOM 1659 O O . ARG B 1 96 ? -23.177 27.019 26.267 1.00 36.80 76 ARG B O 1
ATOM 1667 N N . LEU B 1 97 ? -22.229 28.959 26.738 1.00 31.05 77 LEU B N 1
ATOM 1668 C CA . LEU B 1 97 ? -22.519 28.874 28.167 1.00 32.96 77 LEU B CA 1
ATOM 1669 C C . LEU B 1 97 ? -24.017 28.959 28.367 1.00 31.76 77 LEU B C 1
ATOM 1670 O O . LEU B 1 97 ? -24.523 28.301 29.241 1.00 34.36 77 LEU B O 1
ATOM 1675 N N . GLU B 1 98 ? -24.725 29.786 27.608 1.00 31.84 78 GLU B N 1
ATOM 1676 C CA . GLU B 1 98 ? -26.158 29.760 27.597 1.00 34.41 78 GLU B CA 1
ATOM 1677 C C . GLU B 1 98 ? -26.726 28.395 27.165 1.00 40.72 78 GLU B C 1
ATOM 1678 O O . GLU B 1 98 ? -27.655 27.908 27.791 1.00 41.29 78 GLU B O 1
ATOM 1684 N N . GLN B 1 99 ? -26.158 27.778 26.135 1.00 39.75 79 GLN B N 1
ATOM 1685 C CA . GLN B 1 99 ? -26.654 26.500 25.645 1.00 46.06 79 GLN B CA 1
ATOM 1686 C C . GLN B 1 99 ? -26.449 25.391 26.644 1.00 42.25 79 GLN B C 1
ATOM 1687 O O . GLN B 1 99 ? -27.329 24.569 26.814 1.00 42.55 79 GLN B O 1
ATOM 1693 N N . ILE B 1 100 ? -25.317 25.385 27.309 1.00 33.50 80 ILE B N 1
ATOM 1694 C CA . ILE B 1 100 ? -25.123 24.451 28.404 1.00 38.86 80 ILE B CA 1
ATOM 1695 C C . ILE B 1 100 ? -25.858 24.748 29.759 1.00 39.05 80 ILE B C 1
ATOM 1696 O O . ILE B 1 100 ? -25.751 23.951 30.666 1.00 39.11 80 ILE B O 1
ATOM 1701 N N . GLY B 1 101 ? -26.573 25.878 29.825 1.00 38.47 81 GLY B N 1
ATOM 1702 C CA . GLY B 1 101 ? -27.403 26.323 30.924 1.00 37.81 81 GLY B CA 1
ATOM 1703 C C . GLY B 1 101 ? -26.683 27.010 32.088 1.00 40.32 81 GLY B C 1
ATOM 1704 O O . GLY B 1 101 ? -27.276 27.162 33.135 1.00 36.66 81 GLY B O 1
ATOM 1705 N N . TYR B 1 102 ? -25.401 27.367 31.949 1.00 36.53 82 TYR B N 1
ATOM 1706 C CA . TYR B 1 102 ? -24.645 27.989 33.046 1.00 31.98 82 TYR B CA 1
ATOM 1707 C C . TYR B 1 102 ? -24.785 29.533 33.144 1.00 32.10 82 TYR B C 1
ATOM 1708 O O . TYR B 1 102 ? -24.577 30.129 34.223 1.00 33.40 82 TYR B O 1
ATOM 1717 N N . ILE B 1 103 ? -25.157 30.187 32.045 1.00 36.34 83 ILE B N 1
ATOM 1718 C CA . ILE B 1 103 ? -25.173 31.651 32.007 1.00 34.12 83 ILE B CA 1
ATOM 1719 C C . ILE B 1 103 ? -26.469 32.108 31.468 1.00 34.36 83 ILE B C 1
ATOM 1720 O O . ILE B 1 103 ? -26.961 31.574 30.448 1.00 33.48 83 ILE B O 1
ATOM 1725 N N . GLU B 1 104 ? -26.947 33.197 32.051 1.00 33.54 84 GLU B N 1
ATOM 1726 C CA . GLU B 1 104 ? -28.055 33.962 31.508 1.00 35.62 84 GLU B CA 1
ATOM 1727 C C . GLU B 1 104 ? -27.591 35.338 31.064 1.00 37.66 84 GLU B C 1
ATOM 1728 O O . GLU B 1 104 ? -26.972 36.125 31.840 1.00 39.74 84 GLU B O 1
ATOM 1734 N N . LYS B 1 105 ? -27.970 35.666 29.849 1.00 34.71 85 LYS B N 1
ATOM 1735 C CA . LYS B 1 105 ? -27.682 36.935 29.246 1.00 44.86 85 LYS B CA 1
ATOM 1736 C C . LYS B 1 105 ? -28.953 37.786 29.299 1.00 48.81 85 LYS B C 1
ATOM 1737 O O . LYS B 1 105 ? -29.987 37.308 28.908 1.00 50.72 85 LYS B O 1
ATOM 1743 N N . PHE B 1 106 ? -28.898 39.038 29.747 1.00 45.09 86 PHE B N 1
ATOM 1744 C CA . PHE B 1 106 ? -30.141 39.862 29.878 1.00 44.18 86 PHE B CA 1
ATOM 1745 C C . PHE B 1 106 ? -29.914 41.386 29.751 1.00 52.95 86 PHE B C 1
ATOM 1746 O O . PHE B 1 106 ? -28.751 41.856 29.876 1.00 49.07 86 PHE B O 1
ATOM 1754 N N . LYS B 1 107 ? -30.996 42.158 29.540 1.00 50.95 87 LYS B N 1
ATOM 1755 C CA . LYS B 1 107 ? -30.949 43.634 29.694 1.00 53.86 87 LYS B CA 1
ATOM 1756 C C . LYS B 1 107 ? -31.540 44.112 31.036 1.00 54.11 87 LYS B C 1
ATOM 1757 O O . LYS B 1 107 ? -32.382 43.439 31.630 1.00 52.81 87 LYS B O 1
ATOM 1763 N N . LYS B 1 108 ? -31.083 45.265 31.513 1.00 50.34 88 LYS B N 1
ATOM 1764 C CA . LYS B 1 108 ? -31.742 45.962 32.598 1.00 51.34 88 LYS B CA 1
ATOM 1765 C C . LYS B 1 108 ? -32.598 47.003 31.921 1.00 55.65 88 LYS B C 1
ATOM 1766 O O . LYS B 1 108 ? -32.143 47.660 30.985 1.00 52.54 88 LYS B O 1
ATOM 1772 N N . SER B 1 109 ? -33.841 47.154 32.363 1.00 64.26 89 SER B N 1
ATOM 1773 C CA . SER B 1 109 ? -34.786 48.139 31.753 1.00 61.47 89 SER B CA 1
ATOM 1774 C C . SER B 1 109 ? -34.195 49.570 31.695 1.00 57.92 89 SER B C 1
ATOM 1775 O O . SER B 1 109 ? -34.366 50.315 30.723 1.00 54.36 89 SER B O 1
ATOM 1778 N N . ASN B 1 110 ? -33.448 49.886 32.741 1.00 61.84 90 ASN B N 1
ATOM 1779 C CA . ASN B 1 110 ? -32.804 51.196 32.949 1.00 73.81 90 ASN B CA 1
ATOM 1780 C C . ASN B 1 110 ? -31.588 51.486 32.049 1.00 75.74 90 ASN B C 1
ATOM 1781 O O . ASN B 1 110 ? -31.171 52.661 31.908 1.00 62.21 90 ASN B O 1
ATOM 1786 N N . ASP B 1 111 ? -31.041 50.427 31.438 1.00 71.01 91 ASP B N 1
ATOM 1787 C CA . ASP B 1 111 ? -29.773 50.489 30.698 1.00 61.40 91 ASP B CA 1
ATOM 1788 C C . ASP B 1 111 ? -30.049 50.191 29.221 1.00 61.23 91 ASP B C 1
ATOM 1789 O O . ASP B 1 111 ? -30.343 49.056 28.833 1.00 52.50 91 ASP B O 1
ATOM 1794 N N . LYS B 1 112 ? -29.929 51.223 28.392 1.00 53.14 92 LYS B N 1
ATOM 1795 C CA . LYS B 1 112 ? -30.198 51.091 26.953 1.00 56.67 92 LYS B CA 1
ATOM 1796 C C . LYS B 1 112 ? -28.971 50.605 26.168 1.00 56.04 92 LYS B C 1
ATOM 1797 O O . LYS B 1 112 ? -29.095 50.014 25.082 1.00 65.88 92 LYS B O 1
ATOM 1803 N N . ARG B 1 113 ? -27.810 50.778 26.791 1.00 56.21 93 ARG B N 1
ATOM 1804 C CA A ARG B 1 113 ? -26.510 50.579 26.152 0.50 60.66 93 ARG B CA 1
ATOM 1805 C CA B ARG B 1 113 ? -26.509 50.573 26.143 0.50 60.54 93 ARG B CA 1
ATOM 1806 C C . ARG B 1 113 ? -25.988 49.117 26.236 1.00 57.93 93 ARG B C 1
ATOM 1807 O O . ARG B 1 113 ? -25.633 48.524 25.230 1.00 55.54 93 ARG B O 1
ATOM 1822 N N . ASN B 1 114 ? -25.971 48.561 27.450 1.00 47.29 94 ASN B N 1
ATOM 1823 C CA . ASN B 1 114 ? -25.308 47.334 27.765 1.00 47.56 94 ASN B CA 1
ATOM 1824 C C . ASN B 1 114 ? -26.145 46.052 27.705 1.00 47.67 94 ASN B C 1
ATOM 1825 O O . ASN B 1 114 ? -27.376 46.095 27.746 1.00 46.52 94 ASN B O 1
ATOM 1830 N N . THR B 1 115 ? -25.446 44.918 27.570 1.00 45.39 95 THR B N 1
ATOM 1831 C CA . THR B 1 115 ? -26.011 43.545 27.742 1.00 40.26 95 THR B CA 1
ATOM 1832 C C . THR B 1 115 ? -25.239 42.884 28.839 1.00 36.66 95 THR B C 1
ATOM 1833 O O . THR B 1 115 ? -24.036 42.944 28.821 1.00 37.77 95 THR B O 1
ATOM 1837 N N . TYR B 1 116 ? -25.937 42.260 29.801 1.00 32.45 96 TYR B N 1
ATOM 1838 C CA . TYR B 1 116 ? -25.342 41.686 30.988 1.00 34.20 96 TYR B CA 1
ATOM 1839 C C . TYR B 1 116 ? -25.373 40.177 30.945 1.00 33.02 96 TYR B C 1
ATOM 1840 O O . TYR B 1 116 ? -26.182 39.575 30.280 1.00 32.77 96 TYR B O 1
ATOM 1849 N N . VAL B 1 117 ? -24.494 39.579 31.709 1.00 35.02 97 VAL B N 1
ATOM 1850 C CA . VAL B 1 117 ? -24.503 38.169 31.899 1.00 34.68 97 VAL B CA 1
ATOM 1851 C C . VAL B 1 117 ? -24.356 37.930 33.370 1.00 35.21 97 VAL B C 1
ATOM 1852 O O . VAL B 1 117 ? -23.704 38.717 34.061 1.00 31.41 97 VAL B O 1
ATOM 1856 N N . LYS B 1 118 ? -24.908 36.802 33.810 1.00 32.75 98 LYS B N 1
ATOM 1857 C CA . LYS B 1 118 ? -24.810 36.334 35.165 1.00 38.01 98 LYS B CA 1
ATOM 1858 C C . LYS B 1 118 ? -25.074 34.789 35.162 1.00 36.38 98 LYS B C 1
ATOM 1859 O O . LYS B 1 118 ? -25.542 34.212 34.169 1.00 33.39 98 LYS B O 1
ATOM 1865 N N . PHE B 1 119 ? -24.772 34.135 36.266 1.00 37.97 99 PHE B N 1
ATOM 1866 C CA . PHE B 1 119 ? -25.030 32.722 36.390 1.00 38.09 99 PHE B CA 1
ATOM 1867 C C . PHE B 1 119 ? -26.516 32.370 36.398 1.00 43.02 99 PHE B C 1
ATOM 1868 O O . PHE B 1 119 ? -27.394 33.182 36.748 1.00 37.22 99 PHE B O 1
ATOM 1876 N N . THR B 1 120 ? -26.802 31.167 35.897 1.00 44.06 100 THR B N 1
ATOM 1877 C CA . THR B 1 120 ? -28.052 30.496 36.214 1.00 37.52 100 THR B CA 1
ATOM 1878 C C . THR B 1 120 ? -27.782 29.762 37.561 1.00 43.79 100 THR B C 1
ATOM 1879 O O . THR B 1 120 ? -26.667 29.712 38.055 1.00 39.05 100 THR B O 1
ATOM 1883 N N . THR B 1 121 ? -28.801 29.106 38.102 1.00 42.85 101 THR B N 1
ATOM 1884 C CA . THR B 1 121 ? -28.638 28.308 39.321 1.00 41.26 101 THR B CA 1
ATOM 1885 C C . THR B 1 121 ? -27.577 27.230 39.151 1.00 35.49 101 THR B C 1
ATOM 1886 O O . THR B 1 121 ? -26.695 27.004 40.025 1.00 37.28 101 THR B O 1
ATOM 1890 N N . THR B 1 122 ? -27.642 26.579 38.008 1.00 37.14 102 THR B N 1
ATOM 1891 C CA . THR B 1 122 ? -26.645 25.542 37.641 1.00 41.93 102 THR B CA 1
ATOM 1892 C C . THR B 1 122 ? -25.242 26.096 37.493 1.00 36.83 102 THR B C 1
ATOM 1893 O O . THR B 1 122 ? -24.265 25.470 37.888 1.00 40.22 102 THR B O 1
ATOM 1897 N N . GLY B 1 123 ? -25.129 27.261 36.874 1.00 40.64 103 GLY B N 1
ATOM 1898 C CA . GLY B 1 123 ? -23.810 27.894 36.762 1.00 45.14 103 GLY B CA 1
ATOM 1899 C C . GLY B 1 123 ? -23.189 28.261 38.101 1.00 40.59 103 GLY B C 1
ATOM 1900 O O . GLY B 1 123 ? -22.027 27.943 38.382 1.00 40.45 103 GLY B O 1
ATOM 1901 N N . PHE B 1 124 ? -23.986 28.932 38.928 1.00 48.24 104 PHE B N 1
ATOM 1902 C CA . PHE B 1 124 ? -23.573 29.309 40.289 1.00 46.49 104 PHE B CA 1
ATOM 1903 C C . PHE B 1 124 ? -23.099 28.071 41.082 1.00 46.66 104 PHE B C 1
ATOM 1904 O O . PHE B 1 124 ? -22.000 28.066 41.705 1.00 44.52 104 PHE B O 1
ATOM 1912 N N . GLU B 1 125 ? -23.871 26.989 40.982 1.00 51.96 105 GLU B N 1
ATOM 1913 C CA . GLU B 1 125 ? -23.511 25.690 41.628 1.00 53.43 105 GLU B CA 1
ATOM 1914 C C . GLU B 1 125 ? -22.202 25.118 41.107 1.00 47.93 105 GLU B C 1
ATOM 1915 O O . GLU B 1 125 ? -21.366 24.654 41.892 1.00 47.44 105 GLU B O 1
ATOM 1921 N N . PHE B 1 126 ? -22.013 25.092 39.778 1.00 42.84 106 PHE B N 1
ATOM 1922 C CA . PHE B 1 126 ? -20.712 24.687 39.239 1.00 40.88 106 PHE B CA 1
ATOM 1923 C C . PHE B 1 126 ? -19.561 25.649 39.743 1.00 39.85 106 PHE B C 1
ATOM 1924 O O . PHE B 1 126 ? -18.444 25.232 40.029 1.00 40.66 106 PHE B O 1
ATOM 1932 N N . ALA B 1 127 ? -19.833 26.940 39.807 1.00 42.82 107 ALA B N 1
ATOM 1933 C CA . ALA B 1 127 ? -18.783 27.909 40.147 1.00 46.08 107 ALA B CA 1
ATOM 1934 C C . ALA B 1 127 ? -18.361 27.619 41.600 1.00 51.54 107 ALA B C 1
ATOM 1935 O O . ALA B 1 127 ? -17.171 27.398 41.871 1.00 47.57 107 ALA B O 1
ATOM 1937 N N . THR B 1 128 ? -19.353 27.463 42.479 1.00 53.48 108 THR B N 1
ATOM 1938 C CA . THR B 1 128 ? -19.089 27.095 43.870 1.00 52.48 108 THR B CA 1
ATOM 1939 C C . THR B 1 128 ? -18.300 25.797 44.009 1.00 53.64 108 THR B C 1
ATOM 1940 O O . THR B 1 128 ? -17.203 25.801 44.508 1.00 71.36 108 THR B O 1
ATOM 1944 N N . ASN B 1 129 ? -18.813 24.700 43.518 1.00 50.90 109 ASN B N 1
ATOM 1945 C CA . ASN B 1 129 ? -18.109 23.416 43.637 1.00 57.51 109 ASN B CA 1
ATOM 1946 C C . ASN B 1 129 ? -16.771 23.295 42.937 1.00 63.22 109 ASN B C 1
ATOM 1947 O O . ASN B 1 129 ? -16.033 22.335 43.162 1.00 58.83 109 ASN B O 1
ATOM 1952 N N . PHE B 1 130 ? -16.469 24.191 42.013 1.00 62.89 110 PHE B N 1
ATOM 1953 C CA . PHE B 1 130 ? -15.186 24.126 41.372 1.00 56.73 110 PHE B CA 1
ATOM 1954 C C . PHE B 1 130 ? -14.341 25.403 41.560 1.00 50.22 110 PHE B C 1
ATOM 1955 O O . PHE B 1 130 ? -13.362 25.573 40.869 1.00 48.18 110 PHE B O 1
ATOM 1963 N N . LYS B 1 131 ? -14.732 26.297 42.466 1.00 52.77 111 LYS B N 1
ATOM 1964 C CA . LYS B 1 131 ? -13.968 27.546 42.709 1.00 61.80 111 LYS B CA 1
ATOM 1965 C C . LYS B 1 131 ? -12.514 27.211 42.941 1.00 64.71 111 LYS B C 1
ATOM 1966 O O . LYS B 1 131 ? -11.630 27.753 42.303 1.00 69.45 111 LYS B O 1
ATOM 1972 N N . ILE B 1 132 ? -12.303 26.292 43.861 1.00 61.36 112 ILE B N 1
ATOM 1973 C CA . ILE B 1 132 ? -10.986 25.821 44.215 1.00 65.05 112 ILE B CA 1
ATOM 1974 C C . ILE B 1 132 ? -10.287 25.193 43.030 1.00 54.32 112 ILE B C 1
ATOM 1975 O O . ILE B 1 132 ? -9.146 25.522 42.767 1.00 56.80 112 ILE B O 1
ATOM 1980 N N . LYS B 1 133 ? -10.945 24.287 42.321 1.00 54.96 113 LYS B N 1
ATOM 1981 C CA . LYS B 1 133 ? -10.315 23.634 41.144 1.00 57.20 113 LYS B CA 1
ATOM 1982 C C . LYS B 1 133 ? -9.998 24.612 39.986 1.00 50.96 113 LYS B C 1
ATOM 1983 O O . LYS B 1 133 ? -9.052 24.388 39.202 1.00 55.71 113 LYS B O 1
ATOM 1989 N N . MET B 1 134 ? -10.788 25.669 39.880 1.00 46.14 114 MET B N 1
ATOM 1990 C CA . MET B 1 134 ? -10.495 26.698 38.896 1.00 53.90 114 MET B CA 1
ATOM 1991 C C . MET B 1 134 ? -9.223 27.460 39.319 1.00 59.69 114 MET B C 1
ATOM 1992 O O . MET B 1 134 ? -8.297 27.507 38.515 1.00 57.02 114 MET B O 1
ATOM 1997 N N . GLN B 1 135 ? -9.151 27.979 40.564 1.00 63.26 115 GLN B N 1
ATOM 1998 C CA . GLN B 1 135 ? -7.950 28.738 41.022 1.00 66.41 115 GLN B CA 1
ATOM 1999 C C . GLN B 1 135 ? -6.659 27.930 40.917 1.00 61.78 115 GLN B C 1
ATOM 2000 O O . GLN B 1 135 ? -5.605 28.467 40.512 1.00 59.85 115 GLN B O 1
ATOM 2006 N N . GLU B 1 136 ? -6.743 26.652 41.247 1.00 62.69 116 GLU B N 1
ATOM 2007 C CA . GLU B 1 136 ? -5.597 25.746 41.104 1.00 68.05 116 GLU B CA 1
ATOM 2008 C C . GLU B 1 136 ? -5.219 25.325 39.658 1.00 71.39 116 GLU B C 1
ATOM 2009 O O . GLU B 1 136 ? -4.095 24.831 39.412 1.00 64.58 116 GLU B O 1
ATOM 2015 N N . SER B 1 137 ? -6.134 25.481 38.701 1.00 67.90 117 SER B N 1
ATOM 2016 C CA . SER B 1 137 ? -5.796 25.187 37.307 1.00 59.54 117 SER B CA 1
ATOM 2017 C C . SER B 1 137 ? -4.889 26.273 36.740 1.00 47.88 117 SER B C 1
ATOM 2018 O O . SER B 1 137 ? -4.012 25.977 35.923 1.00 50.40 117 SER B O 1
ATOM 2021 N N . PHE B 1 138 ? -5.148 27.511 37.139 1.00 44.51 118 PHE B N 1
ATOM 2022 C CA . PHE B 1 138 ? -4.247 28.635 36.832 1.00 52.07 118 PHE B CA 1
ATOM 2023 C C . PHE B 1 138 ? -2.966 28.655 37.658 1.00 56.85 118 PHE B C 1
ATOM 2024 O O . PHE B 1 138 ? -1.895 28.936 37.109 1.00 65.87 118 PHE B O 1
ATOM 2032 N N . ASP B 1 139 ? -3.086 28.348 38.953 1.00 55.69 119 ASP B N 1
ATOM 2033 C CA . ASP B 1 139 ? -1.980 28.467 39.890 1.00 63.52 119 ASP B CA 1
ATOM 2034 C C . ASP B 1 139 ? -0.932 27.385 39.581 1.00 64.21 119 ASP B C 1
ATOM 2035 O O . ASP B 1 139 ? 0.288 27.632 39.636 1.00 52.31 119 ASP B O 1
ATOM 2040 N N . ASP B 1 140 ? -1.432 26.219 39.184 1.00 69.02 120 ASP B N 1
ATOM 2041 C CA . ASP B 1 140 ? -0.616 25.024 38.967 1.00 74.54 120 ASP B CA 1
ATOM 2042 C C . ASP B 1 140 ? 0.772 25.245 38.362 1.00 76.58 120 ASP B C 1
ATOM 2043 O O . ASP B 1 140 ? 1.764 24.971 39.041 1.00 78.73 120 ASP B O 1
ATOM 2048 N N . ILE B 1 141 ? 0.863 25.711 37.109 1.00 72.28 121 ILE B N 1
ATOM 2049 C CA . ILE B 1 141 ? 2.170 25.721 36.445 1.00 69.68 121 ILE B CA 1
ATOM 2050 C C . ILE B 1 141 ? 3.152 26.715 37.083 1.00 63.13 121 ILE B C 1
ATOM 2051 O O . ILE B 1 141 ? 4.331 26.695 36.751 1.00 65.03 121 ILE B O 1
ATOM 2056 N N . PHE B 1 142 ? 2.660 27.602 37.946 1.00 62.33 122 PHE B N 1
ATOM 2057 C CA . PHE B 1 142 ? 3.514 28.539 38.656 1.00 60.92 122 PHE B CA 1
ATOM 2058 C C . PHE B 1 142 ? 3.933 28.026 40.044 1.00 65.90 122 PHE B C 1
ATOM 2059 O O . PHE B 1 142 ? 4.360 28.815 40.864 1.00 57.86 122 PHE B O 1
ATOM 2067 N N . LYS B 1 143 ? 3.852 26.730 40.291 1.00 70.39 123 LYS B N 1
ATOM 2068 C CA . LYS B 1 143 ? 4.150 26.213 41.627 1.00 74.21 123 LYS B CA 1
ATOM 2069 C C . LYS B 1 143 ? 5.602 26.390 42.042 1.00 73.20 123 LYS B C 1
ATOM 2070 O O . LYS B 1 143 ? 5.870 26.855 43.141 1.00 75.82 123 LYS B O 1
ATOM 2076 N N . ASN B 1 144 ? 6.537 26.043 41.168 1.00 69.90 124 ASN B N 1
ATOM 2077 C CA . ASN B 1 144 ? 7.948 26.226 41.467 1.00 66.99 124 ASN B CA 1
ATOM 2078 C C . ASN B 1 144 ? 8.358 27.659 41.292 1.00 65.03 124 ASN B C 1
ATOM 2079 O O . ASN B 1 144 ? 9.415 27.939 40.760 1.00 75.63 124 ASN B O 1
ATOM 2084 N N . CYS B 1 145 ? 7.527 28.574 41.755 1.00 64.82 125 CYS B N 1
ATOM 2085 C CA . CYS B 1 145 ? 7.848 29.978 41.653 1.00 70.85 125 CYS B CA 1
ATOM 2086 C C . CYS B 1 145 ? 7.624 30.731 42.959 1.00 80.05 125 CYS B C 1
ATOM 2087 O O . CYS B 1 145 ? 6.566 30.630 43.571 1.00 80.49 125 CYS B O 1
ATOM 2090 N N . ASP B 1 146 ? 8.614 31.495 43.379 1.00 79.29 126 ASP B N 1
ATOM 2091 C CA . ASP B 1 146 ? 8.486 32.307 44.575 1.00 87.96 126 ASP B CA 1
ATOM 2092 C C . ASP B 1 146 ? 7.490 33.421 44.372 1.00 85.08 126 ASP B C 1
ATOM 2093 O O . ASP B 1 146 ? 7.445 34.032 43.317 1.00 83.57 126 ASP B O 1
ATOM 2098 N N . GLU B 1 147 ? 6.708 33.708 45.395 1.00 84.02 127 GLU B N 1
ATOM 2099 C CA . GLU B 1 147 ? 5.730 34.770 45.310 1.00 79.89 127 GLU B CA 1
ATOM 2100 C C . GLU B 1 147 ? 6.377 36.027 44.818 1.00 75.06 127 GLU B C 1
ATOM 2101 O O . GLU B 1 147 ? 5.734 36.849 44.192 1.00 71.38 127 GLU B O 1
ATOM 2107 N N . ASN B 1 148 ? 7.655 36.190 45.105 1.00 77.02 128 ASN B N 1
ATOM 2108 C CA . ASN B 1 148 ? 8.359 37.362 44.572 1.00 72.28 128 ASN B CA 1
ATOM 2109 C C . ASN B 1 148 ? 8.668 37.305 43.079 1.00 57.69 128 ASN B C 1
ATOM 2110 O O . ASN B 1 148 ? 8.667 38.330 42.457 1.00 51.84 128 ASN B O 1
ATOM 2115 N N . GLU B 1 149 ? 8.966 36.142 42.513 1.00 69.78 129 GLU B N 1
ATOM 2116 C CA . GLU B 1 149 ? 9.123 36.047 41.041 1.00 79.34 129 GLU B CA 1
ATOM 2117 C C . GLU B 1 149 ? 7.798 36.447 40.339 1.00 77.15 129 GLU B C 1
ATOM 2118 O O . GLU B 1 149 ? 7.797 37.252 39.393 1.00 78.57 129 GLU B O 1
ATOM 2124 N N . LEU B 1 150 ? 6.673 35.935 40.854 1.00 65.53 130 LEU B N 1
ATOM 2125 C CA . LEU B 1 150 ? 5.333 36.214 40.286 1.00 56.26 130 LEU B CA 1
ATOM 2126 C C . LEU B 1 150 ? 4.970 37.663 40.478 1.00 58.21 130 LEU B C 1
ATOM 2127 O O . LEU B 1 150 ? 4.336 38.296 39.639 1.00 59.50 130 LEU B O 1
ATOM 2132 N N . SER B 1 151 ? 5.398 38.202 41.605 1.00 63.74 131 SER B N 1
ATOM 2133 C CA . SER B 1 151 ? 4.983 39.513 41.993 1.00 60.55 131 SER B CA 1
ATOM 2134 C C . SER B 1 151 ? 5.598 40.569 41.080 1.00 56.37 131 SER B C 1
ATOM 2135 O O . SER B 1 151 ? 4.934 41.560 40.737 1.00 46.77 131 SER B O 1
ATOM 2138 N N . ASP B 1 152 ? 6.864 40.385 40.701 1.00 64.77 132 ASP B N 1
ATOM 2139 C CA . ASP B 1 152 ? 7.541 41.423 39.880 1.00 69.55 132 ASP B CA 1
ATOM 2140 C C . ASP B 1 152 ? 7.051 41.361 38.408 1.00 66.72 132 ASP B C 1
ATOM 2141 O O . ASP B 1 152 ? 6.731 42.433 37.803 1.00 54.77 132 ASP B O 1
ATOM 2146 N N . LEU B 1 153 ? 6.915 40.127 37.881 1.00 62.49 133 LEU B N 1
ATOM 2147 C CA . LEU B 1 153 ? 6.180 39.873 36.594 1.00 60.76 133 LEU B CA 1
ATOM 2148 C C . LEU B 1 153 ? 4.996 40.816 36.495 1.00 58.10 133 LEU B C 1
ATOM 2149 O O . LEU B 1 153 ? 4.940 41.712 35.627 1.00 53.52 133 LEU B O 1
ATOM 2154 N N . VAL B 1 154 ? 4.109 40.678 37.481 1.00 55.56 134 VAL B N 1
ATOM 2155 C CA . VAL B 1 154 ? 2.882 41.436 37.513 1.00 53.06 134 VAL B CA 1
ATOM 2156 C C . VAL B 1 154 ? 3.141 42.941 37.522 1.00 60.37 134 VAL B C 1
ATOM 2157 O O . VAL B 1 154 ? 2.410 43.695 36.861 1.00 59.55 134 VAL B O 1
ATOM 2161 N N . LYS B 1 155 ? 4.145 43.406 38.271 1.00 62.94 135 LYS B N 1
ATOM 2162 C CA . LYS B 1 155 ? 4.392 44.860 38.294 1.00 63.59 135 LYS B CA 1
ATOM 2163 C C . LYS B 1 155 ? 4.960 45.281 36.936 1.00 48.99 135 LYS B C 1
ATOM 2164 O O . LYS B 1 155 ? 4.570 46.301 36.396 1.00 46.84 135 LYS B O 1
ATOM 2170 N N . ASN B 1 156 ? 5.873 44.471 36.402 1.00 49.76 136 ASN B N 1
ATOM 2171 C CA . ASN B 1 156 ? 6.443 44.686 35.037 1.00 57.13 136 ASN B CA 1
ATOM 2172 C C . ASN B 1 156 ? 5.424 44.714 33.909 1.00 46.22 136 ASN B C 1
ATOM 2173 O O . ASN B 1 156 ? 5.428 45.640 33.112 1.00 57.08 136 ASN B O 1
ATOM 2178 N N . LEU B 1 157 ? 4.533 43.709 33.862 1.00 49.87 137 LEU B N 1
ATOM 2179 C CA . LEU B 1 157 ? 3.406 43.727 32.903 1.00 45.58 137 LEU B CA 1
ATOM 2180 C C . LEU B 1 157 ? 2.558 44.951 33.053 1.00 43.69 137 LEU B C 1
ATOM 2181 O O . LEU B 1 157 ? 2.250 45.620 32.069 1.00 45.58 137 LEU B O 1
ATOM 2186 N N . ARG B 1 158 ? 2.153 45.264 34.287 1.00 45.86 138 ARG B N 1
ATOM 2187 C CA . ARG B 1 158 ? 1.290 46.437 34.504 1.00 49.80 138 ARG B CA 1
ATOM 2188 C C . ARG B 1 158 ? 1.970 47.744 34.126 1.00 52.63 138 ARG B C 1
ATOM 2189 O O . ARG B 1 158 ? 1.336 48.639 33.530 1.00 47.18 138 ARG B O 1
ATOM 2197 N N . ASN B 1 159 ? 3.258 47.863 34.498 1.00 53.45 139 ASN B N 1
ATOM 2198 C CA . ASN B 1 159 ? 4.024 49.039 34.125 1.00 59.72 139 ASN B CA 1
ATOM 2199 C C . ASN B 1 159 ? 4.166 49.107 32.612 1.00 51.80 139 ASN B C 1
ATOM 2200 O O . ASN B 1 159 ? 3.814 50.114 32.025 1.00 50.55 139 ASN B O 1
ATOM 2205 N N . ILE B 1 160 ? 4.558 48.014 31.958 1.00 50.20 140 ILE B N 1
ATOM 2206 C CA . ILE B 1 160 ? 4.574 48.057 30.457 1.00 54.90 140 ILE B CA 1
ATOM 2207 C C . ILE B 1 160 ? 3.214 48.392 29.852 1.00 50.03 140 ILE B C 1
ATOM 2208 O O . ILE B 1 160 ? 3.104 49.241 28.996 1.00 46.85 140 ILE B O 1
ATOM 2213 N N . LEU B 1 161 ? 2.160 47.723 30.311 1.00 56.04 141 LEU B N 1
ATOM 2214 C CA . LEU B 1 161 ? 0.811 48.038 29.826 1.00 50.31 141 LEU B CA 1
ATOM 2215 C C . LEU B 1 161 ? 0.431 49.493 30.032 1.00 48.35 141 LEU B C 1
ATOM 2216 O O . LEU B 1 161 ? -0.249 50.087 29.166 1.00 49.36 141 LEU B O 1
ATOM 2221 N N . ALA B 1 162 ? 0.845 50.074 31.179 1.00 53.00 142 ALA B N 1
ATOM 2222 C CA . ALA B 1 162 ? 0.598 51.509 31.466 1.00 58.88 142 ALA B CA 1
ATOM 2223 C C . ALA B 1 162 ? 1.295 52.397 30.453 1.00 55.93 142 ALA B C 1
ATOM 2224 O O . ALA B 1 162 ? 0.694 53.286 29.879 1.00 61.02 142 ALA B O 1
ATOM 2226 N N . LYS B 1 163 ? 2.561 52.109 30.193 1.00 58.37 143 LYS B N 1
ATOM 2227 C CA . LYS B 1 163 ? 3.304 52.837 29.146 1.00 64.77 143 LYS B CA 1
ATOM 2228 C C . LYS B 1 163 ? 2.732 52.641 27.734 1.00 64.13 143 LYS B C 1
ATOM 2229 O O . LYS B 1 163 ? 2.750 53.587 26.957 1.00 65.57 143 LYS B O 1
ATOM 2235 N N . VAL B 1 164 ? 2.219 51.449 27.411 1.00 61.50 144 VAL B N 1
ATOM 2236 C CA . VAL B 1 164 ? 1.594 51.208 26.080 1.00 64.90 144 VAL B CA 1
ATOM 2237 C C . VAL B 1 164 ? 0.444 52.179 25.749 1.00 65.92 144 VAL B C 1
ATOM 2238 O O . VAL B 1 164 ? 0.389 52.702 24.647 1.00 67.14 144 VAL B O 1
ATOM 2242 N N . LYS B 1 165 ? -0.475 52.366 26.693 1.00 81.38 145 LYS B N 1
ATOM 2243 C CA . LYS B 1 165 ? -1.442 53.512 26.759 1.00 87.69 145 LYS B CA 1
ATOM 2244 C C . LYS B 1 165 ? -2.624 53.101 27.603 1.00 78.99 145 LYS B C 1
ATOM 2245 O O . LYS B 1 165 ? -2.418 52.560 28.675 1.00 88.73 145 LYS B O 1
#

Foldseek 3Di:
DVVVVVVVVVVLVVVLQVLQQVLCVVVVDHSLLLVVLVVCVVVQKDWLVRVCVVVVHDSVVSVVSVVVNVVVPFKDWDDDPVDPPTIMMGGDPVNVVVCVVCVVVSVCSNCVSCVPPDPVVVVVVVVVVCVVVVPVD/DPVVVVVVVVCVVVVVLQVLLCVLCVVVVAHSLLLVVLLVCLVVQKDWLVRSCVVVVHDSVVSVVSQVVCVVVQFKDWADDPPDPDTIMMGGDPVNNVVCVVCVVVSVCSNCPVCPPDDPVVVVVVVVVVVVVVVVVD

Solvent-accessible surface area: 14680 Å² total; per-residue (Å²): 113,4,24,154,3,0,20,17,0,34,50,0,18,25,84,0,6,145,27,0,45,89,48,0,141,158,44,52,8,61,36,43,12,0,1,0,0,40,6,0,47,148,61,139,55,9,11,12,64,84,0,18,109,72,5,24,35,71,141,59,64,0,48,23,3,0,39,132,0,61,150,78,28,31,1,60,80,52,104,64,121,135,28,165,216,40,37,31,0,77,11,31,106,72,0,124,105,11,8,100,102,55,137,100,59,4,74,97,0,1,43,70,16,8,173,96,13,70,124,99,20,27,49,66,0,8,140,18,0,108,50,0,26,80,68,25,220,161,65,15,8,74,3,0,4,3,0,30,51,0,19,25,78,0,8,147,21,0,55,87,45,0,149,141,56,56,5,54,30,63,13,0,4,0,0,27,10,0,40,156,59,142,63,6,10,9,66,87,0,21,114,79,6,24,43,73,132,57,68,0,50,43,20,1,48,119,0,63,130,55,31,36,5,78,99,38,142,64,103,123,25,181,210,26,31,30,0,65,31,41,104,68,1,130,94,14,5,81,113,57,126,121,58,3,49,104,1,0,44,51,18,5,134,83,17,83,129,99,35,25,54,60,0,23,126,27,0,87,61,0,18,70,58,24,217

Sequence (275 aa):
DCFRIAMLLKELYSKTMYTVEENFKENGLTHQQIIVIKLVAHNQELTISQLCDEMSLAKGTVSGIISRLEQIGYIEKFKKSNDKRNTYVKFTTTGFEFATNFKIKMQESFDDIFKNCDENELSDLVKNLRNILAKVKYDCFRIAMLLKELYSKTMYTVEENFKENGLTHQQIIVIKLVAHNQELTISQLCDEMSLAKGTVSGIISRLEQIGYIEKFKKSNDKRRNTYVKFTTTGFEFATNFKIKMQESFDDIFKNCDENELSDLVKNLRNILAKVK

Nearest PDB structures (foldseek):
  5h3r-assembly1_B  TM=8.612E-01  e=2.839E-08  Escherichia coli K-12
  3vod-assembly1_A  TM=7.442E-01  e=9.367E-09  Escherichia coli K-12
  3voe-assembly1_A  TM=7.420E-01  e=1.216E-08  Escherichia coli K-12
  3s2w-assembly4_H  TM=8.214E-01  e=1.450E-07  Methanosarcina mazei Go1
  6pcp-assembly2_C  TM=7.462E-01  e=1.047E-07  Bordetella pertussis

Radius of gyration: 20.37 Å; Cα contacts (8 Å, |Δi|>4): 326; chains: 2; bounding box: 51×44×50 Å

Secondary structure (DSSP, 8-state):
-HHHHHHHHHHHHHHHHHHHHHHHHTTT--HHHHHHHHHHHHHSEEEHHHHHHHHT--HHHHHHHHHHHHHTTSEEEE--TT-SS--EEEE-HHHHHHHHHTHHHHHHHHHGGGTTS-HHHHHHHHHHHHHHHHTT-/--HHHHHHHHHHHHHHHHHHHHHHTGGGT--HHHHHHHHHHHHHS-EEHHHHHHHHT--HHHHHHHHHHHHHTTSEEEE--TT-SS--EEEE-HHHHHHHHHHHHHHHHHHHGGGTTS-HHHHHHHHHHHHHHHHHH-

B-factor: mean 55.7, std 17.58, range [20.08, 130.14]

InterPro domains:
  IPR000835 MarR-type HTH domain [PF01047] (37-94)
  IPR000835 MarR-type HTH domain [PR00598] (54-70)
  IPR000835 MarR-type HTH domain [PR00598] (71-86)
  IPR000835 MarR-type HTH domain [PR00598] (90-106)
  IPR000835 MarR-type HTH domain [PR00598] (120-140)
  IPR000835 MarR-type HTH domain [PS50995] (1-142)
  IPR000835 MarR-type HTH domain [SM00347] (30-130)
  IPR023187 Transcriptional regulator MarR-type, conserved site [PS01117] (69-103)
  IPR036388 Winged helix-like DNA-binding domain superfamily [G3DSA:1.10.10.10] (5-147)
  IPR036390 Winged helix DNA-binding domain superfamily [SSF46785] (12-144)